Protein AF-0000000078170763 (afdb_homodimer)

Organism: Punica granatum (NCBI:txid22663)

Radius of gyration: 20.39 Å; Cα contacts (8 Å, |Δi|>4): 641; chains: 2; bounding box: 41×63×46 Å

Structure (mmCIF, N/CA/C/O backbone):
data_AF-0000000078170763-model_v1
#
loop_
_entity.id
_entity.type
_entity.pdbx_description
1 polymer 'UBC core domain-containing protein'
#
loop_
_atom_site.group_PDB
_atom_site.id
_atom_site.type_symbol
_atom_site.label_atom_id
_atom_site.label_alt_id
_atom_site.label_comp_id
_atom_site.label_asym_id
_atom_site.label_entity_id
_atom_site.label_seq_id
_atom_site.pdbx_PDB_ins_code
_atom_site.Cartn_x
_atom_site.Cartn_y
_atom_site.Cartn_z
_atom_site.occupancy
_atom_site.B_iso_or_equiv
_atom_site.auth_seq_id
_atom_site.auth_comp_id
_atom_site.auth_asym_id
_atom_site.auth_atom_id
_atom_site.pdbx_PDB_model_num
ATOM 1 N N . MET A 1 1 ? -14.578 -21.594 -14.07 1 42.41 1 MET A N 1
ATOM 2 C CA . MET A 1 1 ? -13.211 -21.062 -14.047 1 42.41 1 MET A CA 1
ATOM 3 C C . MET A 1 1 ? -13.125 -19.828 -13.172 1 42.41 1 MET A C 1
ATOM 5 O O . MET A 1 1 ? -13.945 -18.906 -13.289 1 42.41 1 MET A O 1
ATOM 9 N N . ALA A 1 2 ? -12.477 -20.125 -12.117 1 49.5 2 ALA A N 1
ATOM 10 C CA . ALA A 1 2 ? -12.508 -18.938 -11.258 1 49.5 2 ALA A CA 1
ATOM 11 C C . ALA A 1 2 ? -12.023 -17.703 -12.016 1 49.5 2 ALA A C 1
ATOM 13 O O . ALA A 1 2 ? -11.039 -17.766 -12.758 1 49.5 2 ALA A O 1
ATOM 14 N N . THR A 1 3 ? -12.875 -16.859 -12.523 1 56.31 3 THR A N 1
ATOM 15 C CA . THR A 1 3 ? -12.5 -15.617 -13.195 1 56.31 3 THR A CA 1
ATOM 16 C C . THR A 1 3 ? -12.461 -14.453 -12.211 1 56.31 3 THR A C 1
ATOM 18 O O . THR A 1 3 ? -13.117 -14.5 -11.164 1 56.31 3 THR A O 1
ATOM 21 N N . MET A 1 4 ? -11.273 -13.773 -12.359 1 60.97 4 MET A N 1
ATOM 22 C CA . MET A 1 4 ? -11.164 -12.562 -11.547 1 60.97 4 MET A CA 1
ATOM 23 C C . MET A 1 4 ? -12.234 -11.555 -11.938 1 60.97 4 MET A C 1
ATOM 25 O O . MET A 1 4 ? -12.133 -10.367 -11.609 1 60.97 4 MET A O 1
ATOM 29 N N . ASP A 1 5 ? -13.211 -12.023 -12.82 1 56.5 5 ASP A N 1
ATOM 30 C CA . ASP A 1 5 ? -14.234 -11.125 -13.336 1 56.5 5 ASP A CA 1
ATOM 31 C C . ASP A 1 5 ? -14.867 -10.297 -12.211 1 56.5 5 ASP A C 1
ATOM 33 O O . 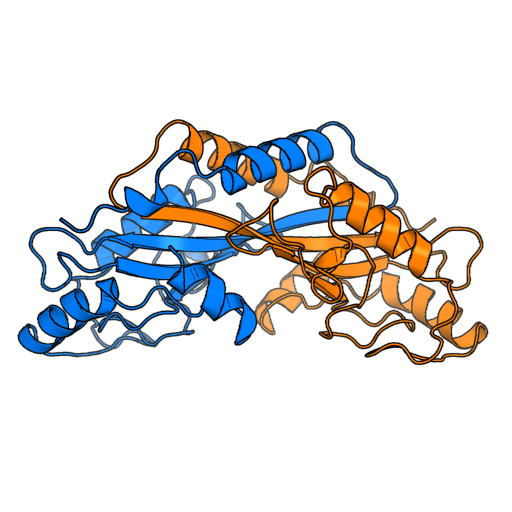ASP A 1 5 ? -15.164 -9.117 -12.391 1 56.5 5 ASP A O 1
ATOM 37 N N . LYS A 1 6 ? -15.125 -11.078 -11.227 1 52.88 6 LYS A N 1
ATOM 38 C CA . LYS A 1 6 ? -15.781 -10.398 -10.125 1 52.88 6 LYS A CA 1
ATOM 39 C C . LYS A 1 6 ? -14.953 -9.211 -9.633 1 52.88 6 LYS A C 1
ATOM 41 O O . LYS A 1 6 ? -15.508 -8.227 -9.133 1 52.88 6 LYS A O 1
ATOM 46 N N . TYR A 1 7 ? -13.633 -9.422 -9.883 1 53.72 7 TYR A N 1
ATOM 47 C CA . TYR A 1 7 ? -12.727 -8.398 -9.367 1 53.72 7 TYR A CA 1
ATOM 48 C C . TYR A 1 7 ? -12.32 -7.422 -10.469 1 53.72 7 TYR A C 1
ATOM 50 O O . TYR A 1 7 ? -11.844 -6.32 -10.188 1 53.72 7 TYR A O 1
ATOM 58 N N . ASN A 1 8 ? -12.312 -8.008 -11.727 1 51.16 8 ASN A N 1
ATOM 59 C CA . ASN A 1 8 ? -11.828 -7.23 -12.859 1 51.16 8 ASN A CA 1
ATOM 60 C C . ASN A 1 8 ? -12.789 -6.109 -13.227 1 51.16 8 ASN A C 1
ATOM 62 O O . ASN A 1 8 ? -12.453 -5.23 -14.023 1 51.16 8 ASN A O 1
ATOM 66 N N . LEU A 1 9 ? -14.039 -6.352 -12.992 1 50.31 9 LEU A N 1
ATOM 67 C CA . LEU A 1 9 ? -14.852 -5.297 -13.586 1 50.31 9 LEU A CA 1
ATOM 68 C C . LEU A 1 9 ? -14.25 -3.922 -13.305 1 50.31 9 LEU A C 1
ATOM 70 O O . LEU A 1 9 ? -13.406 -3.779 -12.422 1 50.31 9 LEU A O 1
ATOM 74 N N . LYS A 1 10 ? -14.875 -2.795 -13.914 1 58.94 10 LYS A N 1
ATOM 75 C CA . LYS A 1 10 ? -14.781 -1.35 -13.734 1 58.94 10 LYS A CA 1
ATOM 76 C C . LYS A 1 10 ? -14.695 -0.984 -12.258 1 58.94 10 LYS A C 1
ATOM 78 O O . LYS A 1 10 ? -15.68 -0.546 -11.656 1 58.94 10 LYS A O 1
ATOM 83 N N . ASN A 1 11 ? -13.609 -1.634 -11.625 1 74.62 11 ASN A N 1
ATOM 84 C CA . ASN A 1 11 ? -13.508 -1.325 -10.203 1 74.62 11 ASN A CA 1
ATOM 85 C C . ASN A 1 11 ? -13.484 0.181 -9.953 1 74.62 11 ASN A C 1
ATOM 87 O O . ASN A 1 11 ? -12.57 0.873 -10.406 1 74.62 11 ASN A O 1
ATOM 91 N N . PRO A 1 12 ? -14.523 0.723 -9.539 1 82.06 12 PRO A N 1
ATOM 92 C CA . PRO A 1 12 ? -14.602 2.162 -9.273 1 82.06 12 PRO A CA 1
ATOM 93 C C . PRO A 1 12 ? -13.43 2.678 -8.445 1 82.06 12 PRO A C 1
ATOM 95 O O . PRO A 1 12 ? -12.984 3.811 -8.641 1 82.06 12 PRO A O 1
ATOM 98 N N . ALA A 1 13 ? -12.898 1.811 -7.613 1 86.75 13 ALA A N 1
ATOM 99 C CA . ALA A 1 13 ? -11.766 2.223 -6.781 1 86.75 13 ALA A CA 1
ATOM 100 C C . ALA A 1 13 ? -10.531 2.492 -7.637 1 86.75 13 ALA A C 1
ATOM 102 O O . ALA A 1 13 ? -9.836 3.49 -7.434 1 86.75 13 ALA A O 1
ATOM 103 N N . MET A 1 14 ? -10.297 1.607 -8.617 1 87.81 14 MET A N 1
ATOM 104 C CA . MET A 1 14 ? -9.117 1.757 -9.461 1 87.81 14 MET A CA 1
ATOM 105 C C . MET A 1 14 ? -9.195 3.041 -10.281 1 87.81 14 MET A C 1
ATOM 107 O O . MET A 1 14 ? -8.211 3.775 -10.391 1 87.81 14 MET A O 1
ATOM 111 N N . LYS A 1 15 ? -10.336 3.314 -10.836 1 89.69 15 LYS A N 1
ATOM 112 C CA . LYS A 1 15 ? -10.523 4.535 -11.617 1 89.69 15 LYS A CA 1
ATOM 113 C C . LYS A 1 15 ? -10.305 5.777 -10.758 1 89.69 15 LYS A C 1
ATOM 115 O O . LYS A 1 15 ? -9.625 6.719 -11.18 1 89.69 15 LYS A O 1
ATOM 120 N N . ARG A 1 16 ? -10.914 5.809 -9.586 1 93.75 16 ARG A N 1
ATOM 121 C CA . ARG A 1 16 ? -10.766 6.93 -8.656 1 93.75 16 ARG A CA 1
ATOM 122 C C . ARG A 1 16 ? -9.305 7.117 -8.266 1 93.75 16 ARG A C 1
ATOM 124 O O . ARG A 1 16 ? -8.797 8.242 -8.266 1 93.75 16 ARG A O 1
ATOM 131 N N . ILE A 1 17 ? -8.617 5.992 -7.926 1 93.69 17 ILE A N 1
ATOM 132 C CA . ILE A 1 17 ? -7.223 6.039 -7.488 1 93.69 17 ILE A CA 1
ATOM 133 C C . ILE A 1 17 ? -6.348 6.586 -8.609 1 93.69 17 ILE A C 1
ATOM 135 O O . ILE A 1 17 ? -5.48 7.434 -8.375 1 93.69 17 ILE A O 1
ATOM 139 N N . LEU A 1 18 ? -6.578 6.125 -9.852 1 92.06 18 LEU A N 1
ATOM 140 C CA . LEU A 1 18 ? -5.84 6.629 -11.008 1 92.06 18 LEU A CA 1
ATOM 141 C C . LEU A 1 18 ? -6.023 8.133 -11.148 1 92.06 18 LEU A C 1
ATOM 143 O O . LEU A 1 18 ? -5.055 8.859 -11.391 1 92.06 18 LEU A O 1
ATOM 147 N N . GLN A 1 19 ? -7.211 8.617 -11 1 94 19 GLN A N 1
ATOM 148 C CA . GLN A 1 19 ? -7.496 10.047 -11.109 1 94 19 GLN A CA 1
ATOM 149 C C . GLN A 1 19 ? -6.746 10.836 -10.047 1 94 19 GLN A C 1
ATOM 151 O O . GLN A 1 19 ? -6.195 11.906 -10.336 1 94 19 GLN A O 1
ATOM 156 N N . GLU A 1 20 ? -6.773 10.344 -8.867 1 95.06 20 GLU A N 1
ATOM 157 C CA . GLU A 1 20 ? -6.113 11.055 -7.773 1 95.06 20 GLU A CA 1
ATOM 158 C C . GLU A 1 20 ? -4.602 11.094 -7.977 1 95.06 20 GLU A C 1
ATOM 160 O O . GLU A 1 20 ? -3.957 12.102 -7.695 1 95.06 20 GLU A O 1
ATOM 165 N N . ILE A 1 21 ? -4.047 9.969 -8.422 1 92.38 21 ILE A N 1
ATOM 166 C CA . ILE A 1 21 ? -2.613 9.93 -8.688 1 92.38 21 ILE A CA 1
ATOM 167 C C . ILE A 1 21 ? -2.264 10.938 -9.781 1 92.38 21 ILE A C 1
ATOM 169 O O . ILE A 1 21 ? -1.287 11.68 -9.664 1 92.38 21 ILE A O 1
ATOM 173 N N . LYS A 1 22 ? -3.051 10.953 -10.805 1 92.25 22 LYS A N 1
ATOM 174 C CA . LYS A 1 22 ? -2.83 11.898 -11.898 1 92.25 22 LYS A CA 1
ATOM 175 C C . LYS A 1 22 ? -2.865 13.336 -11.398 1 92.25 22 LYS A C 1
ATOM 177 O O . LYS A 1 22 ? -2.014 14.148 -11.766 1 92.25 22 LYS A O 1
ATOM 182 N N . GLU A 1 23 ? -3.838 13.641 -10.578 1 92.69 23 GLU A N 1
ATOM 183 C CA . GLU A 1 23 ? -3.992 14.984 -10.031 1 92.69 23 GLU A CA 1
ATOM 184 C C . GLU A 1 23 ? -2.785 15.375 -9.188 1 92.69 23 GLU A C 1
ATOM 186 O O . GLU A 1 23 ? -2.281 16.5 -9.297 1 92.69 23 GLU A O 1
ATOM 191 N N . MET A 1 24 ? -2.357 14.438 -8.375 1 89.31 24 MET A N 1
ATOM 192 C CA . MET A 1 24 ? -1.233 14.727 -7.488 1 89.31 24 MET A CA 1
ATOM 193 C C . MET A 1 24 ? 0.058 14.898 -8.281 1 89.31 24 MET A C 1
ATOM 195 O O . MET A 1 24 ? 0.915 15.703 -7.918 1 89.31 24 MET A O 1
ATOM 199 N N . GLN A 1 25 ? 0.199 14.133 -9.305 1 85.56 25 GLN A N 1
ATOM 200 C CA . GLN A 1 25 ? 1.377 14.234 -10.164 1 85.56 25 GLN A CA 1
ATOM 201 C C . GLN A 1 25 ? 1.398 15.555 -10.922 1 85.56 25 GLN A C 1
ATOM 203 O O . GLN A 1 25 ? 2.459 16.156 -11.094 1 85.56 25 GLN A O 1
ATOM 208 N N . SER A 1 26 ? 0.26 16 -11.406 1 89.75 26 SER A N 1
ATOM 209 C CA . SER A 1 26 ? 0.177 17.203 -12.242 1 89.75 26 SER A CA 1
ATOM 210 C C . SER A 1 26 ? 0.205 18.469 -11.391 1 89.75 26 SER A C 1
ATOM 212 O O . SER A 1 26 ? 0.497 19.547 -11.898 1 89.75 26 SER A O 1
ATOM 214 N N . SER A 1 27 ? -0.193 18.406 -10.164 1 90.62 27 SER A N 1
ATOM 215 C CA . SER A 1 27 ? -0.224 19.531 -9.242 1 90.62 27 SER A CA 1
ATOM 216 C C . SER A 1 27 ? 0.493 19.203 -7.938 1 90.62 27 SER A C 1
ATOM 218 O O . SER A 1 27 ? -0.149 19 -6.906 1 90.62 27 SER A O 1
ATOM 220 N N . PRO A 1 28 ? 1.762 19.172 -7.98 1 86.75 28 PRO A N 1
ATOM 221 C CA . PRO A 1 28 ? 2.52 18.828 -6.773 1 86.75 28 PRO A CA 1
ATOM 222 C C . PRO A 1 28 ? 2.379 19.875 -5.672 1 86.75 28 PRO A C 1
ATOM 224 O O . PRO A 1 28 ? 2.072 21.047 -5.957 1 86.75 28 PRO A O 1
ATOM 227 N N . SER A 1 29 ? 2.453 19.5 -4.461 1 89.94 29 SER A N 1
ATOM 228 C CA . SER A 1 29 ? 2.391 20.359 -3.287 1 89.94 29 SER A CA 1
ATOM 229 C C . SER A 1 29 ? 3.746 20.453 -2.592 1 89.94 29 SER A C 1
ATOM 231 O O . SER A 1 29 ? 4.523 19.5 -2.613 1 89.94 29 SER A O 1
ATOM 233 N N . ASP A 1 30 ? 4 21.547 -1.94 1 89.25 30 ASP A N 1
ATOM 234 C CA . ASP A 1 30 ? 5.195 21.703 -1.119 1 89.25 30 ASP A CA 1
ATOM 235 C C . ASP A 1 30 ? 4.988 21.109 0.273 1 89.25 30 ASP A C 1
ATOM 237 O O . ASP A 1 30 ? 5.949 20.922 1.021 1 89.25 30 ASP A O 1
ATOM 241 N N . ASP A 1 31 ? 3.771 20.828 0.577 1 93.44 31 ASP A N 1
ATOM 242 C CA . ASP A 1 31 ? 3.439 20.5 1.956 1 93.44 31 ASP A CA 1
ATOM 243 C C . ASP A 1 31 ? 3.383 18.984 2.146 1 93.44 31 ASP A C 1
ATOM 245 O O . ASP A 1 31 ? 3.393 18.484 3.279 1 93.44 31 ASP A O 1
ATOM 249 N N . PHE A 1 32 ? 3.295 18.266 1.021 1 93.5 32 PHE A N 1
ATOM 250 C CA . PHE A 1 32 ? 3.195 16.812 1.175 1 93.5 32 PHE A CA 1
ATOM 251 C C . PHE A 1 32 ? 3.637 16.109 -0.098 1 93.5 32 PHE A C 1
ATOM 253 O O . PHE A 1 32 ? 3.754 16.734 -1.156 1 93.5 32 PHE A O 1
ATOM 260 N N . MET A 1 33 ? 3.9 14.828 0.022 1 90.19 33 MET A N 1
ATOM 261 C CA . MET A 1 33 ? 4.098 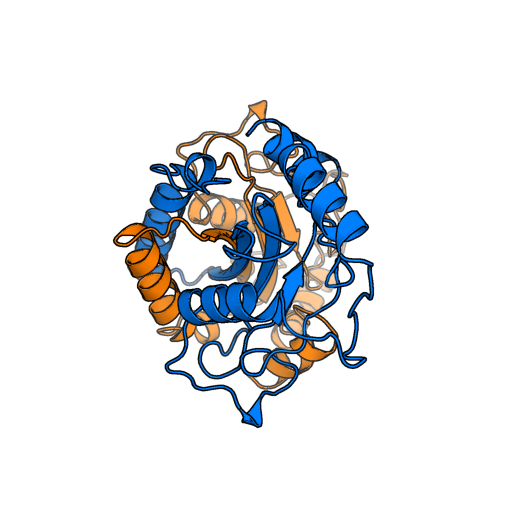13.867 -1.057 1 90.19 33 MET A CA 1
ATOM 262 C C . MET A 1 33 ? 3.484 12.516 -0.698 1 90.19 33 MET A C 1
ATOM 264 O O . MET A 1 33 ? 3.285 12.211 0.479 1 90.19 33 MET A O 1
ATOM 268 N N . SER A 1 34 ? 3.143 11.805 -1.658 1 92.38 34 SER A N 1
ATOM 269 C CA . SER A 1 34 ? 2.598 10.469 -1.417 1 92.38 34 SER A CA 1
ATOM 270 C C . SER A 1 34 ? 2.875 9.539 -2.592 1 92.38 34 SER A C 1
ATOM 272 O O . SER A 1 34 ? 2.979 9.984 -3.734 1 92.38 34 SER A O 1
ATOM 274 N N . LEU A 1 35 ? 3.088 8.258 -2.334 1 90.88 35 LEU A N 1
ATOM 275 C CA . LEU A 1 35 ? 3.338 7.211 -3.314 1 90.88 35 LEU A CA 1
ATOM 276 C C . LEU A 1 35 ? 2.531 5.957 -2.986 1 90.88 35 LEU A C 1
ATOM 278 O O . LEU A 1 35 ? 2.527 5.5 -1.842 1 90.88 35 LEU A O 1
ATOM 282 N N . PRO A 1 36 ? 1.836 5.41 -3.969 1 94.44 36 PRO A N 1
ATOM 283 C CA . PRO A 1 36 ? 1.138 4.141 -3.74 1 94.44 36 PRO A CA 1
ATOM 284 C C . PRO A 1 36 ? 2.07 2.934 -3.811 1 94.44 36 PRO A C 1
ATOM 286 O O . PRO A 1 36 ? 2.092 2.225 -4.82 1 94.44 36 PRO A O 1
ATOM 289 N N . LEU A 1 37 ? 2.717 2.561 -2.775 1 94.44 37 LEU A N 1
ATOM 290 C CA . LEU A 1 37 ? 3.844 1.636 -2.826 1 94.44 37 LEU A CA 1
ATOM 291 C C . LEU A 1 37 ? 3.422 0.24 -2.381 1 94.44 37 LEU A C 1
ATOM 293 O O . LEU A 1 37 ? 4.223 -0.698 -2.42 1 94.44 37 LEU A O 1
ATOM 297 N N . GLU A 1 38 ? 2.217 0.044 -1.992 1 94.88 38 GLU A N 1
ATOM 298 C CA . GLU A 1 38 ? 1.743 -1.292 -1.646 1 94.88 38 GLU A CA 1
ATOM 299 C C . GLU A 1 38 ? 0.418 -1.604 -2.336 1 94.88 38 GLU A C 1
ATOM 301 O O . GLU A 1 38 ? -0.527 -0.815 -2.262 1 94.88 38 GLU A O 1
ATOM 306 N N . TRP A 1 39 ? 0.407 -2.723 -2.971 1 95.44 39 TRP A N 1
ATOM 307 C CA . TRP A 1 39 ? -0.741 -3.141 -3.768 1 95.44 39 TRP A CA 1
ATOM 308 C C . TRP A 1 39 ? -1.323 -4.449 -3.24 1 95.44 39 TRP A C 1
ATOM 310 O O . TRP A 1 39 ? -0.582 -5.355 -2.859 1 95.44 39 TRP A O 1
ATOM 320 N N . GLN A 1 40 ? -2.605 -4.516 -3.195 1 93.5 40 GLN A N 1
ATOM 321 C CA . GLN A 1 40 ? -3.283 -5.797 -3.018 1 93.5 40 GLN A CA 1
ATOM 322 C C . GLN A 1 40 ? -3.553 -6.469 -4.359 1 93.5 40 GLN A C 1
ATOM 324 O O . GLN A 1 40 ? -3.9 -5.801 -5.336 1 93.5 40 GLN A O 1
ATOM 329 N N . PHE A 1 41 ? -3.465 -7.789 -4.355 1 93.69 41 PHE A N 1
ATOM 330 C CA . PHE A 1 41 ? -3.771 -8.461 -5.613 1 93.69 41 PHE A CA 1
ATOM 331 C C . PHE A 1 41 ? -4.566 -9.734 -5.367 1 93.69 41 PHE A C 1
ATOM 333 O O . PHE A 1 41 ? -4.617 -10.234 -4.238 1 93.69 41 PHE A O 1
ATOM 340 N N . GLY A 1 42 ? -5.227 -10.164 -6.418 1 92.44 42 GLY A N 1
ATOM 341 C CA . GLY A 1 42 ? -5.797 -11.492 -6.562 1 92.44 42 GLY A CA 1
ATOM 342 C C . GLY A 1 42 ? -5.32 -12.211 -7.812 1 92.44 42 GLY A C 1
ATOM 343 O O . GLY A 1 42 ? -5.215 -11.609 -8.883 1 92.44 42 GLY A O 1
ATOM 344 N N . ILE A 1 43 ? -5.016 -13.5 -7.625 1 94.81 43 ILE A N 1
ATOM 345 C CA . ILE A 1 43 ? -4.621 -14.281 -8.789 1 94.81 43 ILE A CA 1
ATOM 346 C C . ILE A 1 43 ? -5.492 -15.531 -8.883 1 94.81 43 ILE A C 1
ATOM 348 O O . ILE A 1 43 ? -5.863 -16.125 -7.863 1 94.81 43 ILE A O 1
ATOM 352 N N . ALA A 1 44 ? -5.793 -15.883 -10.117 1 94.5 44 ALA A N 1
ATOM 353 C CA . ALA A 1 44 ? -6.469 -17.156 -10.383 1 94.5 44 ALA A CA 1
ATOM 354 C C . ALA A 1 44 ? -5.465 -18.297 -10.438 1 94.5 44 ALA A C 1
ATOM 356 O O . ALA A 1 44 ? -4.352 -18.141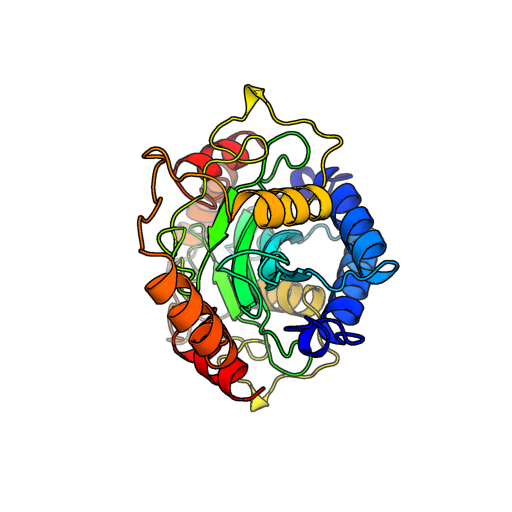 -10.945 1 94.5 44 ALA A O 1
ATOM 357 N N . GLY A 1 45 ? -5.883 -19.406 -9.875 1 96.06 45 GLY A N 1
ATOM 358 C CA . GLY A 1 45 ? -5.02 -20.562 -10.031 1 96.06 45 GLY A CA 1
ATOM 359 C C . GLY A 1 45 ? -4.758 -20.938 -11.477 1 96.06 45 GLY A C 1
ATOM 360 O O . GLY A 1 45 ? -5.664 -20.875 -12.312 1 96.06 45 GLY A O 1
ATOM 361 N N . PRO A 1 46 ? -3.523 -21.312 -11.727 1 96.94 46 PRO A N 1
ATOM 362 C CA . PRO A 1 46 ? -3.193 -21.641 -13.117 1 96.94 46 PRO A CA 1
ATOM 363 C C . PRO A 1 46 ? -4.02 -22.812 -13.664 1 96.94 46 PRO A C 1
ATOM 365 O O . PRO A 1 46 ? -4.281 -23.781 -12.945 1 96.94 46 PRO A O 1
ATOM 368 N N . ARG A 1 47 ? -4.371 -22.672 -14.93 1 94.81 47 ARG A N 1
ATOM 369 C CA . ARG A 1 47 ? -5.113 -23.734 -15.602 1 94.81 47 ARG A CA 1
ATOM 370 C C . ARG A 1 47 ? -4.289 -25.016 -15.672 1 94.81 47 ARG A C 1
ATOM 372 O O . ARG A 1 47 ? -3.059 -24.969 -15.703 1 94.81 47 ARG A O 1
ATOM 379 N N . ASP A 1 48 ? -5.023 -26.156 -15.656 1 96.12 48 ASP A N 1
ATOM 380 C CA . ASP A 1 48 ? -4.422 -27.484 -15.812 1 96.12 48 ASP A CA 1
ATOM 381 C C . ASP A 1 48 ? -3.447 -27.781 -14.68 1 96.12 48 ASP A C 1
ATOM 383 O O . ASP A 1 48 ? -2.359 -28.312 -14.906 1 96.12 48 ASP A O 1
ATOM 387 N N . SER A 1 49 ? -3.721 -27.281 -13.539 1 97.31 49 SER A N 1
ATOM 388 C CA . SER A 1 49 ? -2.938 -27.547 -12.344 1 97.31 49 SER A CA 1
ATOM 389 C C . SER A 1 49 ? -3.84 -27.844 -11.148 1 97.31 49 SER A C 1
ATOM 391 O O . SER A 1 49 ? -5.066 -27.75 -11.25 1 97.31 49 SER A O 1
ATOM 393 N N . GLU A 1 50 ? -3.234 -28.234 -10.039 1 96.81 50 GLU A N 1
ATOM 394 C CA . GLU A 1 50 ? -3.975 -28.516 -8.812 1 96.81 50 GLU A CA 1
ATOM 395 C C . GLU A 1 50 ? -4.523 -27.234 -8.203 1 96.81 50 GLU A C 1
ATOM 397 O O . GLU A 1 50 ? -5.34 -27.266 -7.277 1 96.81 50 GLU A O 1
ATOM 402 N N . PHE A 1 51 ? -4.152 -26.125 -8.727 1 96.94 51 PHE A N 1
ATOM 403 C CA . PHE A 1 51 ? -4.578 -24.828 -8.188 1 96.94 51 PHE A CA 1
ATOM 404 C C . PHE A 1 51 ? -5.75 -24.281 -8.984 1 96.94 51 PHE A C 1
ATOM 406 O O . PHE A 1 51 ? -6.332 -23.25 -8.609 1 96.94 51 PHE A O 1
ATOM 413 N N . GLU A 1 52 ? -6.109 -24.906 -10.078 1 95.62 52 GLU A N 1
ATOM 414 C CA . GLU A 1 52 ? -7.164 -24.406 -10.953 1 95.62 52 GLU A CA 1
ATOM 415 C C . GLU A 1 52 ? -8.484 -24.25 -10.203 1 95.62 52 GLU A C 1
ATOM 417 O O . GLU A 1 52 ? -8.859 -25.125 -9.406 1 95.62 52 GLU A O 1
ATOM 422 N N . GLY A 1 53 ? -9.109 -23.094 -10.5 1 92.62 53 GLY A N 1
ATOM 423 C CA . GLY A 1 53 ? -10.367 -22.797 -9.828 1 92.62 53 GLY A CA 1
ATOM 424 C C . GLY A 1 53 ? -10.195 -22 -8.555 1 92.62 53 GLY A C 1
ATOM 425 O O . GLY A 1 53 ? -11.164 -21.453 -8.023 1 92.62 53 GLY A O 1
ATOM 426 N N . GLY A 1 54 ? -9.016 -21.969 -8.016 1 93.88 54 GLY A N 1
ATOM 427 C CA . GLY A 1 54 ? -8.734 -21.188 -6.812 1 93.88 54 GLY A CA 1
ATOM 428 C C . GLY A 1 54 ? -8.539 -19.719 -7.086 1 93.88 54 GLY A C 1
ATOM 429 O O . GLY A 1 54 ? -8.211 -19.312 -8.203 1 93.88 54 GLY A O 1
ATOM 430 N N . ILE A 1 55 ? -8.82 -18.891 -6.09 1 92.69 55 ILE A N 1
ATOM 431 C CA . ILE A 1 55 ? -8.5 -17.453 -6.055 1 92.69 55 ILE A CA 1
ATOM 432 C C . ILE A 1 55 ? -7.633 -17.156 -4.836 1 92.69 55 ILE A C 1
ATOM 434 O O . ILE A 1 55 ? -8.023 -17.453 -3.701 1 92.69 55 ILE A O 1
ATOM 438 N N . TYR A 1 56 ? -6.516 -16.578 -5.086 1 94.31 56 TYR A N 1
ATOM 439 C CA . TYR A 1 56 ? -5.543 -16.359 -4.023 1 94.31 56 TYR A CA 1
ATOM 440 C C . TYR A 1 56 ? -5.18 -14.883 -3.916 1 94.31 56 TYR A C 1
ATOM 442 O O . TYR A 1 56 ? -4.926 -14.227 -4.926 1 94.31 56 TYR A O 1
ATOM 450 N N . HIS A 1 57 ? -5.109 -14.391 -2.709 1 93.94 57 HIS A N 1
ATOM 451 C CA . HIS A 1 57 ? -4.895 -12.969 -2.486 1 93.94 57 HIS A CA 1
ATOM 452 C C . HIS A 1 57 ? -3.527 -12.711 -1.858 1 93.94 57 HIS A C 1
ATOM 454 O O . HIS A 1 57 ? -3.047 -13.508 -1.055 1 93.94 57 HIS A O 1
ATOM 460 N N . GLY A 1 58 ? -3.014 -11.609 -2.217 1 94.94 58 GLY A N 1
ATOM 461 C CA . GLY A 1 58 ? -1.706 -11.25 -1.689 1 94.94 58 GLY A CA 1
ATOM 462 C C . GLY A 1 58 ? -1.417 -9.766 -1.766 1 94.94 58 GLY A C 1
ATOM 463 O O . GLY A 1 58 ? -2.332 -8.961 -1.942 1 94.94 58 GLY A O 1
ATOM 464 N N . ARG A 1 59 ? -0.163 -9.484 -1.484 1 95.69 59 ARG A N 1
ATOM 465 C CA . ARG A 1 59 ? 0.309 -8.109 -1.441 1 95.69 59 ARG A CA 1
ATOM 466 C C . ARG A 1 59 ? 1.643 -7.961 -2.166 1 95.69 59 ARG A C 1
ATOM 468 O O . ARG A 1 59 ? 2.467 -8.875 -2.148 1 95.69 59 ARG A O 1
ATOM 475 N N . ILE A 1 60 ? 1.751 -6.824 -2.826 1 96.88 60 ILE A N 1
ATOM 476 C CA . ILE A 1 60 ? 3.012 -6.414 -3.434 1 96.88 60 ILE A CA 1
ATOM 477 C C . ILE A 1 60 ? 3.525 -5.148 -2.752 1 96.88 60 ILE A C 1
ATOM 479 O O . ILE A 1 60 ? 2.789 -4.168 -2.605 1 96.88 60 ILE A O 1
ATOM 483 N N . GLN A 1 61 ? 4.711 -5.23 -2.324 1 96.06 61 GLN A N 1
ATOM 484 C CA . GLN A 1 61 ? 5.348 -4.059 -1.733 1 96.06 61 GLN A CA 1
ATOM 485 C C . GLN A 1 61 ? 6.465 -3.529 -2.629 1 96.06 61 GLN A C 1
ATOM 487 O O . GLN A 1 61 ? 7.445 -4.23 -2.891 1 96.06 61 GLN A O 1
ATOM 492 N N . LEU A 1 62 ? 6.273 -2.277 -3.068 1 95.75 62 LEU A N 1
ATOM 493 C CA . LEU A 1 62 ? 7.285 -1.612 -3.881 1 95.75 62 LEU A CA 1
ATOM 494 C C . LEU A 1 62 ? 8.242 -0.812 -3.006 1 95.75 62 LEU A C 1
ATOM 496 O O . LEU A 1 62 ? 7.816 -0.125 -2.074 1 95.75 62 LEU A O 1
ATOM 500 N N . PRO A 1 63 ? 9.531 -0.998 -3.275 1 92.56 63 PRO A N 1
ATOM 501 C CA . PRO A 1 63 ? 10.477 -0.135 -2.561 1 92.56 63 PRO A CA 1
ATOM 502 C C . PRO A 1 63 ? 10.414 1.319 -3.02 1 92.56 63 PRO A C 1
ATOM 504 O O . PRO A 1 63 ? 9.836 1.613 -4.07 1 92.56 63 PRO A O 1
ATOM 507 N N . ALA A 1 64 ? 10.906 2.197 -2.285 1 84.94 64 ALA A N 1
ATOM 508 C CA . ALA A 1 64 ? 10.914 3.617 -2.625 1 84.94 64 ALA A CA 1
ATOM 509 C C . ALA A 1 64 ? 11.68 3.865 -3.92 1 84.94 64 ALA A C 1
ATOM 511 O O . ALA A 1 64 ? 11.375 4.805 -4.66 1 84.94 64 ALA A O 1
ATOM 512 N N . GLU A 1 65 ? 12.617 3.012 -4.238 1 89.12 65 GLU A N 1
ATOM 513 C CA . GLU A 1 65 ? 13.477 3.17 -5.41 1 89.12 65 GLU A CA 1
ATOM 514 C C . GLU A 1 65 ? 12.898 2.434 -6.617 1 89.12 65 GLU A C 1
ATOM 516 O O . GLU A 1 65 ? 13.547 2.34 -7.66 1 89.12 65 GLU A O 1
ATOM 521 N N . TYR A 1 66 ? 11.742 1.902 -6.469 1 93.38 66 TYR A N 1
ATOM 522 C CA . TYR A 1 66 ? 11.117 1.271 -7.629 1 93.38 66 TYR A CA 1
ATOM 523 C C . TYR A 1 66 ? 11.117 2.215 -8.828 1 93.38 66 TYR A C 1
ATOM 525 O O . TYR A 1 66 ? 10.836 3.408 -8.68 1 93.38 66 TYR A O 1
ATOM 533 N N . PRO A 1 67 ? 11.469 1.834 -10.016 1 95.5 67 PRO A N 1
ATOM 534 C CA . PRO A 1 67 ? 11.633 0.449 -10.461 1 95.5 67 PRO A CA 1
ATOM 535 C C . PRO A 1 67 ? 13.094 -0 -10.461 1 95.5 67 PRO A C 1
ATOM 537 O O . PRO A 1 67 ? 13.43 -1.009 -11.086 1 95.5 67 PRO A O 1
ATOM 540 N N . PHE A 1 68 ? 13.906 0.681 -9.758 1 94.12 68 PHE A N 1
ATOM 541 C CA . PHE A 1 68 ? 15.328 0.352 -9.789 1 94.12 68 PHE A CA 1
ATOM 542 C C . PHE A 1 68 ? 15.641 -0.781 -8.82 1 94.12 68 PHE A C 1
ATOM 544 O O . PHE A 1 68 ? 16.703 -1.41 -8.914 1 94.12 68 PHE A O 1
ATOM 551 N N . LYS A 1 69 ? 14.82 -0.99 -7.867 1 95 69 LYS A N 1
ATOM 552 C CA . LYS A 1 69 ? 14.898 -2.125 -6.953 1 95 69 LYS A CA 1
ATOM 553 C C . LYS A 1 69 ? 13.625 -2.973 -7.023 1 95 69 LYS A C 1
ATOM 555 O O . LYS A 1 69 ? 12.547 -2.457 -7.316 1 95 69 LYS A O 1
ATOM 560 N N . PRO A 1 70 ? 13.773 -4.254 -6.734 1 96.44 70 PRO A N 1
ATOM 561 C CA . PRO A 1 70 ? 12.656 -5.184 -6.926 1 96.44 70 PRO A CA 1
ATOM 562 C C . PRO A 1 70 ? 11.602 -5.078 -5.82 1 96.44 70 PRO A C 1
ATOM 564 O O . PRO A 1 70 ? 11.93 -4.707 -4.688 1 96.44 70 PRO A O 1
ATOM 567 N N . PRO A 1 71 ? 10.43 -5.426 -6.16 1 97 71 PRO A N 1
ATOM 568 C CA . PRO A 1 71 ? 9.367 -5.527 -5.156 1 97 71 PRO A CA 1
ATOM 569 C C . PRO A 1 71 ? 9.438 -6.824 -4.355 1 97 71 PRO A C 1
ATOM 571 O O . PRO A 1 71 ? 10.266 -7.691 -4.645 1 97 71 PRO A O 1
ATOM 574 N N . SER A 1 72 ? 8.633 -6.879 -3.309 1 96.44 72 SER A N 1
ATOM 575 C CA . SER A 1 72 ? 8.359 -8.125 -2.59 1 96.44 72 SER A CA 1
ATOM 576 C C . SER A 1 72 ? 6.895 -8.523 -2.727 1 96.44 72 SER A C 1
ATOM 578 O O . SER A 1 72 ? 6.031 -7.68 -2.961 1 96.44 72 SER A O 1
ATOM 580 N N . PHE A 1 73 ? 6.668 -9.844 -2.609 1 94.75 73 PHE A N 1
ATOM 581 C CA . PHE A 1 73 ? 5.34 -10.43 -2.752 1 94.75 73 PHE A CA 1
ATOM 582 C C . PHE A 1 73 ? 5.043 -11.383 -1.604 1 94.75 73 PHE A C 1
ATOM 584 O O . PHE A 1 73 ? 5.941 -12.078 -1.116 1 94.75 73 PHE A O 1
ATOM 591 N N . MET A 1 74 ? 3.875 -11.406 -1.229 1 95.81 74 MET A N 1
ATOM 592 C CA . MET A 1 74 ? 3.432 -12.422 -0.273 1 95.81 74 MET A CA 1
ATOM 593 C C . MET A 1 74 ? 1.963 -12.766 -0.486 1 95.81 74 MET A C 1
ATOM 595 O O . MET A 1 74 ? 1.185 -11.93 -0.949 1 95.81 74 MET A O 1
ATOM 599 N N . LEU A 1 75 ? 1.621 -13.977 -0.219 1 95.19 75 LEU A N 1
ATOM 600 C CA . LEU A 1 75 ? 0.218 -14.375 -0.211 1 95.19 75 LEU A CA 1
ATOM 601 C C . LEU A 1 75 ? -0.393 -14.18 1.174 1 95.19 75 LEU A C 1
ATOM 603 O O . LEU A 1 75 ? 0.261 -14.438 2.188 1 95.19 75 LEU A O 1
ATOM 607 N N . LEU A 1 76 ? -1.605 -13.758 1.182 1 92.94 76 LEU A N 1
ATOM 608 C CA . LEU A 1 76 ? -2.289 -13.453 2.434 1 92.94 76 LEU A CA 1
ATOM 609 C C . LEU A 1 76 ? -3.342 -14.508 2.752 1 92.94 76 LEU A C 1
ATOM 611 O O . LEU A 1 76 ? -3.773 -14.633 3.9 1 92.94 76 LEU A O 1
ATOM 615 N N . THR A 1 77 ? -3.842 -15.195 1.75 1 92.81 77 THR A N 1
ATOM 616 C CA . THR A 1 77 ? -4.824 -16.25 1.955 1 92.81 77 THR A CA 1
ATOM 617 C C . THR A 1 77 ? -4.191 -17.625 1.737 1 92.81 77 THR A C 1
ATOM 619 O O . THR A 1 77 ? -3.221 -17.766 0.988 1 92.81 77 THR A O 1
ATOM 622 N N . PRO A 1 78 ? -4.762 -18.625 2.438 1 93.38 78 PRO A N 1
ATOM 623 C CA . PRO A 1 78 ? -4.234 -19.969 2.207 1 93.38 78 PRO A CA 1
ATOM 624 C C . PRO A 1 78 ? -4.246 -20.359 0.732 1 93.38 78 PRO A C 1
ATOM 626 O O . PRO A 1 78 ? -5.203 -20.062 0.015 1 93.38 78 PRO A O 1
ATOM 629 N N . ASN A 1 79 ? -3.188 -21.078 0.299 1 95.19 79 ASN A N 1
ATOM 630 C CA . ASN A 1 79 ? -3.029 -21.344 -1.127 1 95.19 79 ASN A CA 1
ATOM 631 C C . ASN A 1 79 ? -2.316 -22.672 -1.376 1 95.19 79 ASN A C 1
ATOM 633 O O . ASN A 1 79 ? -2.113 -23.062 -2.525 1 95.19 79 ASN A O 1
ATOM 637 N N . SER A 1 80 ? -1.889 -23.375 -0.353 1 95.06 80 SER A N 1
ATOM 638 C CA . SER A 1 80 ? -1.3 -24.703 -0.341 1 95.06 80 SER A CA 1
ATOM 639 C C . SER A 1 80 ? 0.082 -24.703 -0.987 1 95.06 80 SER A C 1
ATOM 641 O O . SER A 1 80 ? 0.649 -25.766 -1.249 1 95.06 80 SER A O 1
ATOM 643 N N . ARG A 1 81 ? 0.638 -23.562 -1.385 1 95.69 81 ARG A N 1
ATOM 644 C CA . ARG A 1 81 ? 1.937 -23.469 -2.047 1 95.69 81 ARG A CA 1
ATOM 645 C C . ARG A 1 81 ? 2.93 -22.688 -1.203 1 95.69 81 ARG A C 1
ATOM 647 O O . ARG A 1 81 ? 4.117 -23.016 -1.159 1 95.69 81 ARG A O 1
ATOM 654 N N . PHE A 1 82 ? 2.467 -21.625 -0.615 1 95.56 82 PHE A N 1
ATOM 655 C CA . PHE A 1 82 ? 3.314 -20.734 0.158 1 95.56 82 PHE A CA 1
ATOM 656 C C . PHE A 1 82 ? 2.713 -20.469 1.533 1 95.56 82 PHE A C 1
ATOM 658 O O . PHE A 1 82 ? 1.491 -20.391 1.678 1 95.56 82 PHE A O 1
ATOM 665 N N . GLU A 1 83 ? 3.613 -20.266 2.492 1 95.69 83 GLU A N 1
ATOM 666 C CA . GLU A 1 83 ? 3.16 -19.734 3.775 1 95.69 83 GLU A CA 1
ATOM 667 C C . GLU A 1 83 ? 2.586 -18.328 3.629 1 95.69 83 GLU A C 1
ATOM 669 O O . GLU A 1 83 ? 3.145 -17.5 2.908 1 95.69 83 GLU A O 1
ATOM 674 N N . THR A 1 84 ? 1.517 -18.094 4.293 1 94.12 84 THR A N 1
ATOM 675 C CA . THR A 1 84 ? 0.921 -16.766 4.23 1 94.12 84 THR A CA 1
ATOM 676 C C . THR A 1 84 ? 1.802 -15.75 4.945 1 94.12 84 THR A C 1
ATOM 678 O O . THR A 1 84 ? 2.572 -16.109 5.84 1 94.12 84 THR A O 1
ATOM 681 N N . GLN A 1 85 ? 1.766 -14.555 4.598 1 93.44 85 GLN A N 1
ATOM 682 C CA . GLN A 1 85 ? 2.455 -13.43 5.211 1 93.44 85 GLN A CA 1
ATOM 683 C C . GLN A 1 85 ? 3.969 -13.609 5.16 1 93.44 85 GLN A C 1
ATOM 685 O O . GLN A 1 85 ? 4.691 -13.117 6.027 1 93.44 85 GLN A O 1
ATOM 690 N N . THR A 1 86 ? 4.355 -14.414 4.281 1 94.69 86 THR A N 1
ATOM 691 C CA . THR A 1 86 ? 5.781 -14.648 4.062 1 94.69 86 THR A CA 1
ATOM 692 C C . THR A 1 86 ? 6.184 -14.242 2.648 1 94.69 86 THR A C 1
ATOM 694 O O . THR A 1 86 ? 5.539 -14.641 1.676 1 94.69 86 THR A O 1
ATOM 697 N N . LYS A 1 87 ? 7.262 -13.461 2.596 1 95.06 87 LYS A N 1
ATOM 698 C CA . LYS A 1 87 ? 7.719 -13.016 1.282 1 95.06 87 LYS A CA 1
ATOM 699 C C . LYS A 1 87 ? 8.133 -14.195 0.413 1 95.06 87 LYS A C 1
ATOM 701 O O . LYS A 1 87 ? 8.781 -15.125 0.895 1 95.06 87 LYS A O 1
ATOM 706 N N . ILE A 1 88 ? 7.805 -14.086 -0.784 1 94.81 88 ILE A N 1
ATOM 707 C CA . ILE A 1 88 ? 8.031 -15.18 -1.725 1 94.81 88 ILE A CA 1
ATOM 708 C C . ILE A 1 88 ? 9.32 -14.938 -2.502 1 94.81 88 ILE A C 1
ATOM 710 O O . ILE A 1 88 ? 9.578 -13.812 -2.957 1 94.81 88 ILE A O 1
ATOM 714 N N . CYS A 1 89 ? 10.117 -15.969 -2.586 1 93.31 89 CYS A N 1
ATOM 715 C CA . CYS A 1 89 ? 11.359 -15.891 -3.346 1 93.31 89 CYS A CA 1
ATOM 716 C C . CYS A 1 89 ? 11.117 -16.156 -4.824 1 93.31 89 CYS A C 1
ATOM 718 O O . CYS A 1 89 ? 10.906 -17.312 -5.227 1 93.31 89 CYS A O 1
ATOM 720 N N . LEU A 1 90 ? 11.031 -15.188 -5.625 1 89.75 90 LEU A N 1
ATOM 721 C CA . LEU A 1 90 ? 10.984 -15.219 -7.082 1 89.75 90 LEU A CA 1
ATOM 722 C C . LEU A 1 90 ? 12.18 -14.469 -7.68 1 89.75 90 LEU A C 1
ATOM 724 O O . LEU A 1 90 ? 12.789 -13.641 -7.008 1 89.75 90 LEU A O 1
ATOM 728 N N . SER A 1 91 ? 12.5 -14.82 -8.961 1 91.19 91 SER A N 1
ATOM 729 C CA . SER A 1 91 ? 13.57 -14.102 -9.641 1 91.19 91 SER A CA 1
ATOM 730 C C . SER A 1 91 ? 13.281 -12.602 -9.695 1 91.19 91 SER A C 1
ATOM 732 O O . SER A 1 91 ? 14.211 -11.789 -9.75 1 91.19 91 SER A O 1
ATOM 734 N N . MET A 1 92 ? 11.977 -12.234 -9.656 1 94.62 92 MET A N 1
ATOM 735 C CA . MET A 1 92 ? 11.562 -10.836 -9.773 1 94.62 92 MET A CA 1
ATOM 736 C C . MET A 1 92 ? 11.25 -10.242 -8.406 1 94.62 92 MET A C 1
ATOM 738 O O . MET A 1 92 ? 10.531 -9.25 -8.305 1 94.62 92 MET A O 1
ATOM 742 N N . SER A 1 93 ? 11.719 -10.891 -7.336 1 93.75 93 SER A N 1
ATOM 743 C CA . SER A 1 93 ? 11.461 -10.406 -5.984 1 93.75 93 SER A CA 1
ATOM 744 C C . SER A 1 93 ? 12.734 -9.891 -5.328 1 93.75 93 SER A C 1
ATOM 746 O O . SER A 1 93 ? 13.828 -10.039 -5.883 1 93.75 93 SER A O 1
ATOM 748 N N . ASN A 1 94 ? 12.555 -9.328 -4.137 1 94.31 94 ASN A N 1
ATOM 749 C CA . ASN A 1 94 ? 13.664 -8.703 -3.426 1 94.31 94 ASN A CA 1
ATOM 750 C C . ASN A 1 94 ? 14.609 -9.742 -2.828 1 94.31 94 ASN A C 1
ATOM 752 O O . ASN A 1 94 ? 15.656 -9.398 -2.279 1 94.31 94 ASN A O 1
ATOM 756 N N . HIS A 1 95 ? 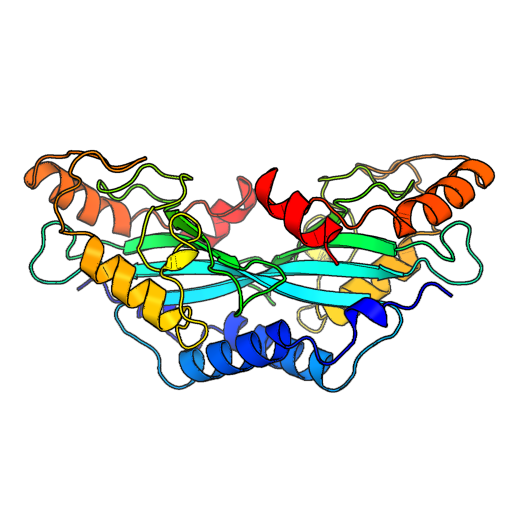14.297 -11.039 -2.979 1 91.62 95 HIS A N 1
ATOM 757 C CA . HIS A 1 95 ? 15.219 -12.102 -2.578 1 91.62 95 HIS A CA 1
ATOM 758 C C . HIS A 1 95 ? 16.359 -12.258 -3.578 1 91.62 95 HIS A C 1
ATOM 760 O O . HIS A 1 95 ? 17.406 -12.828 -3.256 1 91.62 95 HIS A O 1
ATOM 766 N N . HIS A 1 96 ? 16.141 -11.719 -4.785 1 92 96 HIS A N 1
ATOM 767 C CA . HIS A 1 96 ? 17.141 -11.828 -5.84 1 92 96 HIS A CA 1
ATOM 768 C C . HIS A 1 96 ? 17.344 -10.5 -6.555 1 92 96 HIS A C 1
ATOM 770 O O . HIS A 1 96 ? 17.141 -10.398 -7.766 1 92 96 HIS A O 1
ATOM 776 N N . PRO A 1 97 ? 17.781 -9.5 -5.863 1 94.19 97 PRO A N 1
ATOM 777 C CA . PRO A 1 97 ? 17.938 -8.172 -6.469 1 94.19 97 PRO A CA 1
ATOM 778 C C . PRO A 1 97 ? 18.875 -8.188 -7.68 1 94.19 97 PRO A C 1
ATOM 780 O O . PRO A 1 97 ? 18.734 -7.352 -8.578 1 94.19 97 PRO A O 1
ATOM 783 N N . GLU A 1 98 ? 19.734 -9.109 -7.758 1 95.75 98 GLU A N 1
ATOM 784 C CA . GLU A 1 98 ? 20.703 -9.203 -8.852 1 95.75 98 GLU A CA 1
ATOM 785 C C . GLU A 1 98 ? 20.016 -9.602 -10.156 1 95.75 98 GLU A C 1
ATOM 787 O O . GLU A 1 98 ? 20.547 -9.352 -11.242 1 95.75 98 GLU A O 1
ATOM 792 N N . HIS A 1 99 ? 18.875 -10.273 -10.031 1 96.38 99 HIS A N 1
ATOM 793 C CA . HIS A 1 99 ? 18.188 -10.75 -11.227 1 96.38 99 HIS A CA 1
ATOM 794 C C . HIS A 1 99 ? 17.125 -9.75 -11.68 1 96.38 99 HIS A C 1
ATOM 796 O O . HIS A 1 99 ? 16.625 -9.844 -12.797 1 96.38 99 HIS A O 1
ATOM 802 N N . TRP A 1 100 ? 16.812 -8.742 -10.93 1 96.69 100 TRP A N 1
ATOM 803 C CA . TRP A 1 100 ? 15.742 -7.797 -11.227 1 96.69 100 TRP A CA 1
ATOM 804 C C . TRP A 1 100 ? 16.109 -6.926 -12.422 1 96.69 100 TRP A C 1
ATOM 806 O O . TRP A 1 100 ? 17.25 -6.477 -12.555 1 96.69 100 TRP A O 1
ATOM 816 N N . GLN A 1 101 ? 15.094 -6.703 -13.289 1 97 101 GLN A N 1
ATOM 817 C CA . GLN A 1 101 ? 15.203 -5.766 -14.398 1 97 101 GLN A CA 1
ATOM 818 C C . GLN A 1 101 ? 14.195 -4.625 -14.258 1 97 101 GLN A C 1
ATOM 820 O O . GLN A 1 101 ? 12.992 -4.863 -14.148 1 97 101 GLN A O 1
ATOM 825 N N . PRO A 1 102 ? 14.711 -3.418 -14.398 1 96.38 102 PRO A N 1
ATOM 826 C CA . PRO A 1 102 ? 13.805 -2.277 -14.266 1 96.38 102 PRO A CA 1
ATOM 827 C C . PRO A 1 102 ? 12.703 -2.279 -15.328 1 96.38 102 PRO A C 1
ATOM 829 O O . PRO A 1 102 ? 11.695 -1.588 -15.18 1 96.38 102 PRO A O 1
ATOM 832 N N . SER A 1 103 ? 12.898 -3.053 -16.375 1 96.75 103 SER A N 1
ATOM 833 C CA . SER A 1 103 ? 11.891 -3.119 -17.438 1 96.75 103 SER A CA 1
ATOM 834 C C . SER A 1 103 ? 10.719 -4 -17.031 1 96.75 103 SER A C 1
ATOM 836 O O . SER A 1 103 ? 9.672 -3.986 -17.672 1 96.75 103 SER A O 1
ATOM 838 N N . TRP A 1 104 ? 10.852 -4.781 -15.977 1 97.25 104 TRP A N 1
ATOM 839 C CA . TRP A 1 104 ? 9.758 -5.633 -15.523 1 97.25 104 TRP A CA 1
ATOM 840 C C . TRP A 1 104 ? 8.703 -4.816 -14.789 1 97.25 104 TRP A C 1
ATOM 842 O O . TRP A 1 104 ? 8.984 -3.727 -14.289 1 97.25 104 TRP A O 1
ATOM 852 N N . SER A 1 105 ? 7.496 -5.332 -14.781 1 97.12 105 SER A N 1
ATOM 853 C CA . SER A 1 105 ? 6.363 -4.621 -14.195 1 97.12 105 SER A CA 1
ATOM 854 C C . SER A 1 105 ? 5.664 -5.473 -13.141 1 97.12 105 SER A C 1
ATOM 856 O O . SER A 1 105 ? 5.953 -6.664 -13.008 1 97.12 105 SER A O 1
ATOM 858 N N . VAL A 1 106 ? 4.781 -4.859 -12.422 1 96.88 106 VAL A N 1
ATOM 859 C CA . VAL A 1 106 ? 3.922 -5.578 -11.484 1 96.88 106 VAL A CA 1
ATOM 860 C C . VAL A 1 106 ? 3.125 -6.645 -12.234 1 96.88 106 VAL A C 1
ATOM 862 O O . VAL A 1 106 ? 2.969 -7.77 -11.75 1 96.88 106 VAL A O 1
ATOM 865 N N . ARG A 1 107 ? 2.623 -6.266 -13.445 1 96.69 107 ARG A N 1
ATOM 866 C CA . ARG A 1 107 ? 1.903 -7.23 -14.273 1 96.69 107 ARG A CA 1
ATOM 867 C C . ARG A 1 107 ? 2.77 -8.453 -14.57 1 96.69 107 ARG A C 1
ATOM 869 O O . ARG A 1 107 ? 2.336 -9.586 -14.375 1 96.69 107 ARG A O 1
ATOM 876 N N . THR A 1 108 ? 3.982 -8.203 -15.039 1 96.56 108 THR A N 1
ATOM 877 C CA . THR A 1 108 ? 4.898 -9.297 -15.352 1 96.56 108 THR A CA 1
ATOM 878 C C . THR A 1 108 ? 5.148 -10.164 -14.125 1 96.56 108 THR A C 1
ATOM 880 O O . THR A 1 108 ? 5.199 -11.398 -14.234 1 96.56 108 THR A O 1
ATOM 883 N N . ALA A 1 109 ? 5.297 -9.555 -13.016 1 96.62 109 ALA A N 1
ATOM 884 C CA . ALA A 1 109 ? 5.555 -10.273 -11.773 1 96.62 109 ALA A CA 1
ATOM 885 C C . ALA A 1 109 ? 4.371 -11.164 -11.391 1 96.62 109 ALA A C 1
ATOM 887 O O . ALA A 1 109 ? 4.555 -12.297 -10.938 1 96.62 109 ALA A O 1
ATOM 888 N N . LEU A 1 110 ? 3.146 -10.641 -11.539 1 96.81 110 LEU A N 1
ATOM 889 C CA . LEU A 1 110 ? 1.949 -11.406 -11.203 1 96.81 110 LEU A CA 1
ATOM 890 C C . LEU A 1 110 ? 1.788 -12.602 -12.141 1 96.81 110 LEU A C 1
ATOM 892 O O . LEU A 1 110 ? 1.438 -13.695 -11.703 1 96.81 110 LEU A O 1
ATOM 896 N N . VAL A 1 111 ? 2.086 -12.422 -13.391 1 97 111 VAL A N 1
ATOM 897 C CA . VAL A 1 111 ? 2.033 -13.516 -14.359 1 97 111 VAL A CA 1
ATOM 898 C C . VAL A 1 111 ? 3.066 -14.578 -13.992 1 97 111 VAL A C 1
ATOM 900 O O . VAL A 1 111 ? 2.777 -15.773 -14.039 1 97 111 VAL A O 1
ATOM 903 N N . ALA A 1 112 ? 4.262 -14.078 -13.602 1 96.31 112 ALA A N 1
ATOM 904 C CA . ALA A 1 112 ? 5.316 -15 -13.18 1 96.31 112 ALA A CA 1
ATOM 905 C C . ALA A 1 112 ? 4.895 -15.789 -11.938 1 96.31 112 ALA A C 1
ATOM 907 O O . ALA A 1 112 ? 5.141 -16.984 -11.852 1 96.31 112 ALA A O 1
ATOM 908 N N . LEU A 1 113 ? 4.277 -15.164 -11.008 1 96.56 113 LEU A N 1
ATOM 909 C CA . LEU A 1 113 ? 3.814 -15.812 -9.789 1 96.56 113 LEU A CA 1
ATOM 910 C C . LEU A 1 113 ? 2.803 -16.906 -10.109 1 96.56 113 LEU A C 1
ATOM 912 O O . LEU A 1 113 ? 2.893 -18.016 -9.57 1 96.56 113 LEU A O 1
ATOM 916 N N . ILE A 1 114 ? 1.821 -16.609 -10.977 1 97.12 114 ILE A N 1
ATOM 917 C CA . ILE A 1 114 ? 0.805 -17.578 -11.367 1 97.12 114 ILE A CA 1
ATOM 918 C C . ILE A 1 114 ? 1.472 -18.812 -12 1 97.12 114 ILE A C 1
ATOM 920 O O . ILE A 1 114 ? 1.137 -19.938 -11.664 1 97.12 114 ILE A O 1
ATOM 924 N N . ALA A 1 115 ? 2.457 -18.547 -12.875 1 96.25 115 ALA A N 1
ATOM 925 C CA . ALA A 1 115 ? 3.16 -19.641 -13.555 1 96.25 115 ALA A CA 1
ATOM 926 C C . ALA A 1 115 ? 3.994 -20.453 -12.57 1 96.25 115 ALA A C 1
ATOM 928 O O . ALA A 1 115 ? 4.219 -21.641 -12.773 1 96.25 115 ALA A O 1
ATOM 929 N N . PHE A 1 116 ? 4.359 -19.828 -11.5 1 94.88 116 PHE A N 1
ATOM 930 C CA . PHE A 1 116 ? 5.258 -20.438 -10.531 1 94.88 116 PHE A CA 1
ATOM 931 C C . PHE A 1 116 ? 4.492 -21.344 -9.578 1 94.88 116 PHE A C 1
ATOM 933 O O . PHE A 1 116 ? 5.066 -22.266 -9 1 94.88 116 PHE A O 1
ATOM 940 N N . MET A 1 117 ? 3.25 -21.203 -9.391 1 95.38 117 MET A N 1
ATOM 941 C CA . MET A 1 117 ? 2.426 -21.875 -8.398 1 95.38 117 MET A CA 1
ATOM 942 C C . MET A 1 117 ? 2.561 -23.391 -8.531 1 95.38 117 MET A C 1
ATOM 944 O O . MET A 1 117 ? 2.795 -24.094 -7.539 1 95.38 117 MET A O 1
ATOM 948 N N . PRO A 1 118 ? 2.512 -23.906 -9.711 1 95.56 118 PRO A N 1
ATOM 949 C CA . PRO A 1 118 ? 2.518 -25.375 -9.812 1 95.56 118 PRO A CA 1
ATOM 950 C C . PRO A 1 118 ? 3.93 -25.953 -9.805 1 95.56 118 PRO A C 1
ATOM 952 O O . PRO A 1 118 ? 4.098 -27.172 -9.898 1 95.56 118 PRO A O 1
ATOM 955 N N . THR A 1 119 ? 4.957 -25.141 -9.688 1 93.25 119 THR A N 1
ATOM 956 C CA . THR A 1 119 ? 6.316 -25.672 -9.695 1 93.25 119 THR A CA 1
ATOM 957 C C . THR A 1 119 ? 6.629 -26.375 -8.375 1 93.25 119 THR A C 1
ATOM 959 O O . THR A 1 119 ? 5.93 -26.188 -7.383 1 93.25 119 THR A O 1
ATOM 962 N N . ASN A 1 120 ? 7.664 -27.156 -8.398 1 90.19 120 ASN A N 1
ATOM 963 C CA . ASN A 1 120 ? 8.062 -27.906 -7.207 1 90.19 120 ASN A CA 1
ATOM 964 C C . ASN A 1 120 ? 8.617 -26.984 -6.129 1 90.19 120 ASN A C 1
ATOM 966 O O . ASN A 1 120 ? 9.492 -26.156 -6.406 1 90.19 120 ASN A O 1
ATOM 970 N N . PRO A 1 121 ? 8.125 -27.078 -4.906 1 84.62 121 PRO A N 1
ATOM 971 C CA . PRO A 1 121 ? 8.594 -26.203 -3.828 1 84.62 121 PRO A CA 1
ATOM 972 C C . PRO A 1 121 ? 10.078 -26.391 -3.521 1 84.62 121 PRO A C 1
ATOM 974 O O . PRO A 1 121 ? 10.734 -25.469 -3.057 1 84.62 121 PRO A O 1
ATOM 977 N N . ASN A 1 122 ? 10.711 -27.328 -3.84 1 79.5 122 ASN A N 1
ATOM 978 C CA . ASN A 1 122 ? 12.109 -27.703 -3.654 1 79.5 122 ASN A CA 1
ATOM 979 C C . ASN A 1 122 ? 12.695 -27.062 -2.402 1 79.5 122 ASN A C 1
ATOM 981 O O . ASN A 1 122 ? 13.836 -26.609 -2.414 1 79.5 122 ASN A O 1
ATOM 985 N N . GLY A 1 123 ? 11.938 -26.797 -1.34 1 74.62 123 GLY A N 1
ATOM 986 C CA . GLY A 1 123 ? 12.461 -26.328 -0.073 1 74.62 123 GLY A CA 1
ATOM 987 C C . GLY A 1 123 ? 12.672 -24.812 -0.04 1 74.62 123 GLY A C 1
ATOM 988 O O . GLY A 1 123 ? 13.367 -24.297 0.834 1 74.62 123 GLY A O 1
ATOM 989 N N . ALA A 1 124 ? 12.172 -24.156 -0.956 1 75.94 124 ALA A N 1
ATOM 990 C CA . ALA A 1 124 ? 12.289 -22.688 -0.941 1 75.94 124 ALA A CA 1
ATOM 991 C C . ALA A 1 124 ? 11.625 -22.109 0.302 1 75.94 124 ALA A C 1
ATOM 993 O O . ALA A 1 124 ? 10.711 -22.703 0.867 1 75.94 124 ALA A O 1
ATOM 994 N N . LEU A 1 125 ? 12.188 -21.062 0.841 1 80.19 125 LEU A N 1
ATOM 995 C CA . LEU A 1 125 ? 11.656 -20.359 2.008 1 80.19 125 LEU A CA 1
ATOM 996 C C . LEU A 1 125 ? 10.148 -20.156 1.868 1 80.19 125 LEU A C 1
ATOM 998 O O . LEU A 1 125 ? 9.68 -19.688 0.825 1 80.19 125 LEU A O 1
ATOM 1002 N N . GLY A 1 126 ? 9.398 -20.672 2.896 1 86 126 GLY A N 1
ATOM 1003 C CA . GLY A 1 126 ? 7.969 -20.422 2.967 1 86 126 GLY A CA 1
ATOM 1004 C C . GLY A 1 126 ? 7.16 -21.344 2.084 1 86 126 GLY A C 1
ATOM 1005 O O . GLY A 1 126 ? 5.949 -21.172 1.929 1 86 126 GLY A O 1
ATOM 1006 N N . SER A 1 127 ? 7.832 -22.297 1.413 1 91.94 127 SER A N 1
ATOM 1007 C CA . SER A 1 127 ? 7.098 -23.219 0.553 1 91.94 127 SER A CA 1
ATOM 1008 C C . SER A 1 127 ? 6.352 -24.266 1.375 1 91.94 127 SER A C 1
ATOM 1010 O O . SER A 1 127 ? 6.797 -24.641 2.463 1 91.94 127 SER A O 1
ATOM 1012 N N . LEU A 1 128 ? 5.273 -24.625 0.897 1 93.44 128 LEU A N 1
ATOM 1013 C CA . LEU A 1 128 ? 4.461 -25.703 1.472 1 93.44 128 LEU A CA 1
ATOM 1014 C C . LEU A 1 128 ? 4.438 -26.922 0.554 1 93.44 128 LEU A C 1
ATOM 1016 O O . LEU A 1 128 ? 4.605 -26.781 -0.661 1 93.44 128 LEU A O 1
ATOM 1020 N N . ASP A 1 129 ? 4.293 -28.078 1.229 1 90.88 129 ASP A N 1
ATOM 1021 C CA . ASP A 1 129 ? 4.254 -29.328 0.466 1 90.88 129 ASP A CA 1
ATOM 1022 C C . ASP A 1 129 ? 2.979 -30.109 0.765 1 90.88 129 ASP A C 1
ATOM 1024 O O . ASP A 1 129 ? 2.961 -30.953 1.661 1 90.88 129 ASP A O 1
ATOM 1028 N N . PHE A 1 130 ? 1.979 -29.875 -0.004 1 93.25 130 PHE A N 1
ATOM 1029 C CA . PHE A 1 130 ? 0.7 -30.562 0.101 1 93.25 130 PHE A CA 1
ATOM 1030 C C . PHE A 1 130 ? 0.555 -31.609 -1.005 1 93.25 130 PHE A C 1
ATOM 1032 O O . PHE A 1 130 ? 1.215 -31.516 -2.041 1 93.25 130 PHE A O 1
ATOM 1039 N N . LYS A 1 131 ? -0.299 -32.562 -0.698 1 94.25 131 LYS A N 1
ATOM 1040 C CA . LYS A 1 131 ? -0.668 -33.531 -1.743 1 94.25 131 LYS A CA 1
ATOM 1041 C C . LYS A 1 131 ? -1.625 -32.875 -2.75 1 94.25 131 LYS A C 1
ATOM 1043 O O . LYS A 1 131 ? -2.328 -31.922 -2.426 1 94.25 131 LYS A O 1
ATOM 1048 N N . LYS A 1 132 ? -1.609 -33.406 -3.904 1 95.19 132 LYS A N 1
ATOM 1049 C CA . LYS A 1 132 ? -2.428 -32.875 -4.988 1 95.19 132 LYS A CA 1
ATOM 1050 C C . LYS A 1 132 ? -3.891 -32.781 -4.57 1 95.19 132 LYS A C 1
ATOM 1052 O O . LYS A 1 132 ? -4.547 -31.766 -4.844 1 95.19 132 LYS A O 1
ATOM 1057 N N . GLU A 1 133 ? -4.395 -33.781 -3.926 1 95.75 133 GLU A N 1
ATOM 1058 C CA . GLU A 1 133 ? -5.797 -33.781 -3.523 1 95.75 133 GLU A CA 1
ATOM 1059 C C . GLU A 1 133 ? -6.098 -32.688 -2.512 1 95.75 133 GLU A C 1
ATOM 1061 O O . GLU A 1 133 ? -7.16 -32.062 -2.557 1 95.75 133 GLU A O 1
ATOM 1066 N N . GLU A 1 134 ? -5.191 -32.438 -1.646 1 95.88 134 GLU A N 1
ATOM 1067 C CA . GLU A 1 134 ? -5.352 -31.375 -0.656 1 95.88 134 GLU A CA 1
ATOM 1068 C C . GLU A 1 134 ? -5.336 -30 -1.313 1 95.88 134 GLU A C 1
ATOM 1070 O O . GLU A 1 134 ? -6.09 -29.109 -0.918 1 95.88 134 GLU A O 1
ATOM 1075 N N . ARG A 1 135 ? -4.441 -29.859 -2.332 1 96.62 135 ARG A N 1
ATOM 1076 C CA . ARG A 1 135 ? -4.387 -28.594 -3.068 1 96.62 135 ARG A CA 1
ATOM 1077 C C . ARG A 1 135 ? -5.711 -28.312 -3.77 1 96.62 135 ARG A C 1
ATOM 1079 O O . ARG A 1 135 ? -6.211 -27.188 -3.734 1 96.62 135 ARG A O 1
ATOM 1086 N N . ARG A 1 136 ? -6.273 -29.344 -4.348 1 96.44 136 ARG A N 1
ATOM 1087 C CA . ARG A 1 136 ? -7.551 -29.188 -5.031 1 96.44 136 ARG A CA 1
ATOM 1088 C C . ARG A 1 136 ? -8.656 -28.812 -4.051 1 96.44 136 ARG A C 1
ATOM 1090 O O . ARG A 1 136 ? -9.516 -27.984 -4.355 1 96.44 136 ARG A O 1
ATOM 1097 N N . ALA A 1 137 ? -8.609 -29.406 -2.895 1 95.19 137 ALA A N 1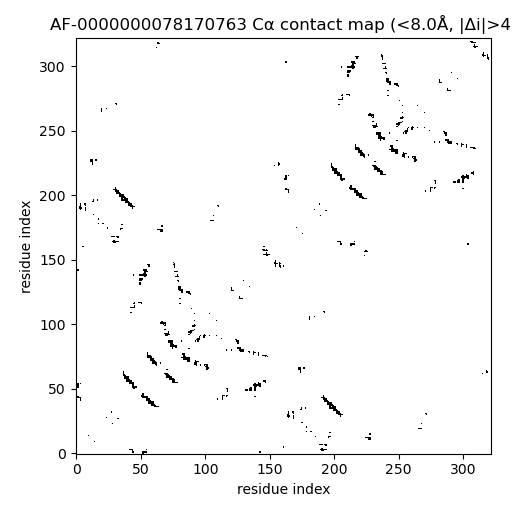
ATOM 1098 C CA . ALA A 1 137 ? -9.609 -29.094 -1.874 1 95.19 137 ALA A CA 1
ATOM 1099 C C . ALA A 1 137 ? -9.484 -27.641 -1.406 1 95.19 137 ALA A C 1
ATOM 1101 O O . ALA A 1 137 ? -10.484 -26.953 -1.221 1 95.19 137 ALA A O 1
ATOM 1102 N N . LEU A 1 138 ? -8.281 -27.25 -1.247 1 94.06 138 LEU A N 1
ATOM 1103 C CA . LEU A 1 138 ? -8.039 -25.875 -0.797 1 94.06 138 LEU A CA 1
ATOM 1104 C C . LEU A 1 138 ? -8.422 -24.875 -1.878 1 94.06 138 LEU A C 1
ATOM 1106 O O . LEU A 1 138 ? -8.891 -23.781 -1.571 1 94.06 138 LEU A O 1
ATOM 1110 N N . ALA A 1 139 ? -8.188 -25.219 -3.172 1 94.38 139 ALA A N 1
ATOM 1111 C CA . ALA A 1 139 ? -8.586 -24.359 -4.281 1 94.38 139 ALA A CA 1
ATOM 1112 C C . ALA A 1 139 ? -10.078 -24.062 -4.23 1 94.38 139 ALA A C 1
ATOM 1114 O O . ALA A 1 139 ? -10.492 -22.906 -4.383 1 94.38 139 ALA A O 1
ATOM 1115 N N . VAL A 1 140 ? -10.859 -25.062 -3.936 1 91.38 140 VAL A N 1
ATOM 1116 C CA . VAL A 1 140 ? -12.305 -24.906 -3.838 1 91.38 140 VAL A CA 1
ATOM 1117 C C . VAL A 1 140 ? -12.648 -24 -2.66 1 91.38 140 VAL A C 1
ATOM 1119 O O . VAL A 1 140 ? -13.477 -23.094 -2.787 1 91.38 140 VAL A O 1
ATOM 1122 N N . LYS A 1 141 ? -11.977 -24.156 -1.569 1 91.12 141 LYS A N 1
ATOM 1123 C CA . LYS A 1 141 ? -12.234 -23.406 -0.352 1 91.12 141 LYS A CA 1
ATOM 1124 C C . LYS A 1 141 ? -11.859 -21.938 -0.529 1 91.12 141 LYS A C 1
ATOM 1126 O O . LYS A 1 141 ? -12.453 -21.047 0.099 1 91.12 141 LYS A O 1
ATOM 1131 N N . SER A 1 142 ? -10.844 -21.672 -1.363 1 90.62 142 SER A N 1
ATOM 1132 C CA . SER A 1 142 ? -10.312 -20.328 -1.557 1 90.62 142 SER A CA 1
ATOM 1133 C C . SER A 1 142 ? -11.359 -19.406 -2.182 1 90.62 142 SER A C 1
ATOM 1135 O O . SER A 1 142 ? -11.258 -18.188 -2.078 1 90.62 142 SER A O 1
ATOM 1137 N N . GLN A 1 143 ? -12.344 -20 -2.84 1 84.88 143 GLN A N 1
ATOM 1138 C CA . GLN A 1 143 ? -13.398 -19.219 -3.475 1 84.88 143 GLN A CA 1
ATOM 1139 C C . GLN A 1 143 ? -14.328 -18.594 -2.432 1 84.88 143 GLN A C 1
ATOM 1141 O O . GLN A 1 143 ? -15.016 -17.609 -2.711 1 84.88 143 GLN A O 1
ATOM 1146 N N . GLU A 1 144 ? -14.32 -19.25 -1.346 1 73.88 144 GLU A N 1
ATOM 1147 C CA . GLU A 1 144 ? -15.227 -18.812 -0.286 1 73.88 144 GLU A CA 1
ATOM 1148 C C . GLU A 1 144 ? -14.609 -17.672 0.529 1 73.88 144 GLU A C 1
ATOM 1150 O O . GLU A 1 144 ? -15.328 -16.906 1.179 1 73.88 144 GLU A O 1
ATOM 1155 N N . ALA A 1 145 ? -13.25 -17.641 0.552 1 57.53 145 ALA A N 1
ATOM 1156 C CA . ALA A 1 145 ? -12.578 -16.797 1.54 1 57.53 145 ALA A CA 1
ATOM 1157 C C . ALA A 1 145 ? -11.914 -15.602 0.876 1 57.53 145 ALA A C 1
ATOM 1159 O O . ALA A 1 145 ? -11.055 -15.766 0.006 1 57.53 145 ALA A O 1
ATOM 1160 N N . ALA A 1 146 ? -12.562 -14.602 0.535 1 54.38 146 ALA A N 1
ATOM 1161 C CA . ALA A 1 146 ? -11.742 -13.438 0.199 1 54.38 146 ALA A CA 1
ATOM 1162 C C . ALA A 1 146 ? -10.852 -13.031 1.373 1 54.38 146 ALA A C 1
ATOM 1164 O O . ALA A 1 146 ? -11.242 -13.188 2.533 1 54.38 146 ALA A O 1
ATOM 1165 N N . PRO A 1 147 ? -9.492 -12.875 1.115 1 52.94 147 PRO A N 1
ATOM 1166 C CA . PRO A 1 147 ? -8.57 -12.57 2.209 1 52.94 147 PRO A CA 1
ATOM 1167 C C . PRO A 1 147 ? -9.086 -11.484 3.143 1 52.94 147 PRO A C 1
ATOM 1169 O O . PRO A 1 147 ? -9.852 -10.609 2.715 1 52.94 147 PRO A O 1
ATOM 1172 N N . ARG A 1 148 ? -9.07 -11.758 4.512 1 44.91 148 ARG A N 1
ATOM 1173 C CA . ARG A 1 148 ? -9.203 -10.719 5.531 1 44.91 148 ARG A CA 1
ATOM 1174 C C . ARG A 1 148 ? -8.07 -9.703 5.43 1 44.91 148 ARG A C 1
ATOM 1176 O O . ARG A 1 148 ? -6.906 -10.039 5.645 1 44.91 148 ARG A O 1
ATOM 1183 N N . PHE A 1 149 ? -8.078 -9.086 4.312 1 43.31 149 PHE A N 1
ATOM 1184 C CA . PHE A 1 149 ? -6.934 -8.219 4.062 1 43.31 149 PHE A CA 1
ATOM 1185 C C . PHE A 1 149 ? -6.402 -7.637 5.367 1 43.31 149 PHE A C 1
ATOM 1187 O O . PHE A 1 149 ? -5.191 -7.629 5.602 1 43.31 149 PHE A O 1
ATOM 1194 N N . GLY A 1 150 ? -6.691 -6.492 5.879 1 41.03 150 GLY A N 1
ATOM 1195 C CA . GLY A 1 150 ? -6.293 -5.562 6.926 1 41.03 150 GLY A CA 1
ATOM 1196 C C . GLY A 1 150 ? -6.629 -6.055 8.32 1 41.03 150 GLY A C 1
ATOM 1197 O O . GLY A 1 150 ? -6.73 -7.258 8.555 1 41.03 150 GLY A O 1
ATOM 1198 N N . SER A 1 151 ? -6.754 -5.086 9.344 1 40.66 151 SER A N 1
ATOM 1199 C CA . SER A 1 151 ? -7.387 -5.332 10.633 1 40.66 151 SER A CA 1
ATOM 1200 C C . SER A 1 151 ? -8.695 -6.09 10.469 1 40.66 151 SER A C 1
ATOM 1202 O O . SER A 1 151 ? -9.281 -6.113 9.383 1 40.66 151 SER A O 1
ATOM 1204 N N . PRO A 1 152 ? -9.172 -6.836 11.539 1 41.66 152 PRO A N 1
ATOM 1205 C CA . PRO A 1 152 ? -10.523 -7.383 11.5 1 41.66 152 PRO A CA 1
ATOM 1206 C C . PRO A 1 152 ? -11.484 -6.539 10.664 1 41.66 152 PRO A C 1
ATOM 1208 O O . PRO A 1 152 ? -12.383 -7.078 10.023 1 41.66 152 PRO A O 1
ATOM 1211 N N . GLU A 1 153 ? -11.328 -5.305 10.586 1 38.84 153 GLU A N 1
ATOM 1212 C CA . GLU A 1 153 ? -12.172 -4.359 9.852 1 38.84 153 GLU A CA 1
ATOM 1213 C C . GLU A 1 153 ? -11.984 -4.5 8.352 1 38.84 153 GLU A C 1
ATOM 1215 O O . GLU A 1 153 ? -12.945 -4.387 7.582 1 38.84 153 GLU A O 1
ATOM 1220 N N . ARG A 1 154 ? -10.805 -4.688 7.93 1 39 154 ARG A N 1
ATOM 1221 C CA . ARG A 1 154 ? -10.602 -4.875 6.496 1 39 154 ARG A CA 1
ATOM 1222 C C . ARG A 1 154 ? -11.242 -6.172 6.02 1 39 154 ARG A C 1
ATOM 1224 O O . ARG A 1 154 ? -11.727 -6.254 4.887 1 39 154 ARG A O 1
ATOM 1231 N N . GLN A 1 155 ? -11.211 -7.184 6.742 1 41.47 155 GLN A N 1
ATOM 1232 C CA . GLN A 1 155 ? -11.805 -8.492 6.457 1 41.47 155 GLN A CA 1
ATOM 1233 C C . GLN A 1 155 ? -13.258 -8.352 6.02 1 41.47 155 GLN A C 1
ATOM 1235 O O . GLN A 1 155 ? -13.719 -9.07 5.133 1 41.47 155 GLN A O 1
ATOM 1240 N N . LYS A 1 156 ? -14.016 -7.531 6.633 1 40.25 156 LYS A N 1
ATOM 1241 C CA . LYS A 1 156 ? -15.422 -7.387 6.285 1 40.25 156 LYS A CA 1
ATOM 1242 C C . LYS A 1 156 ? -15.594 -7.035 4.809 1 40.25 156 LYS A C 1
ATOM 1244 O O . LYS A 1 156 ? -16.516 -7.512 4.152 1 40.25 156 LYS A O 1
ATOM 1249 N N . LEU A 1 157 ? -14.766 -6.266 4.254 1 37.03 157 LEU A N 1
ATOM 1250 C CA . LEU A 1 157 ? -14.945 -5.742 2.9 1 37.03 157 LEU A CA 1
ATOM 1251 C C . LEU A 1 157 ? -14.688 -6.828 1.861 1 37.03 157 LEU A C 1
ATOM 1253 O O . LEU A 1 157 ? -15.391 -6.898 0.848 1 37.03 157 LEU A O 1
ATOM 1257 N N . ILE A 1 158 ? -13.781 -7.754 2.002 1 39.28 158 ILE A N 1
ATOM 1258 C CA . ILE A 1 158 ? -13.555 -8.867 1.088 1 39.28 158 ILE A CA 1
ATOM 1259 C C . ILE A 1 158 ? -14.75 -9.812 1.124 1 39.28 158 ILE A C 1
ATOM 1261 O O . ILE A 1 158 ? -15.125 -10.391 0.101 1 39.28 158 ILE A O 1
ATOM 1265 N N . ASP A 1 159 ? -15.289 -9.953 2.236 1 40.38 159 ASP A N 1
ATOM 1266 C CA . ASP A 1 159 ? -16.469 -10.812 2.346 1 40.38 159 ASP A CA 1
ATOM 1267 C C . ASP A 1 159 ? -17.609 -10.297 1.468 1 40.38 159 ASP A C 1
ATOM 1269 O O . ASP A 1 159 ? -18.531 -11.047 1.143 1 40.38 159 ASP A O 1
ATOM 1273 N N . GLU A 1 160 ? -17.578 -9.047 1.356 1 35.88 160 GLU A N 1
ATOM 1274 C CA . GLU A 1 160 ? -18.75 -8.531 0.679 1 35.88 160 GLU A CA 1
ATOM 1275 C C . GLU A 1 160 ? -18.594 -8.57 -0.837 1 35.88 160 GLU A C 1
ATOM 1277 O O . GLU A 1 160 ? -19.531 -8.305 -1.579 1 35.88 160 GLU A O 1
ATOM 1282 N N . VAL A 1 161 ? -17.344 -8.875 -1.174 1 35.56 161 VAL A N 1
ATOM 1283 C CA . VAL A 1 161 ? -17.328 -9.031 -2.625 1 35.56 161 VAL A CA 1
ATOM 1284 C C . VAL A 1 161 ? -17.562 -10.492 -2.992 1 35.56 161 VAL A C 1
ATOM 1286 O O . VAL A 1 161 ? -16.969 -11.398 -2.395 1 35.56 161 VAL A O 1
ATOM 1289 N N . MET B 1 1 ? 12.789 26.062 5.188 1 42.41 1 MET B N 1
ATOM 1290 C CA . MET B 1 1 ? 11.445 25.484 5.223 1 42.41 1 MET B CA 1
ATOM 1291 C C . MET B 1 1 ? 11.469 24.047 4.734 1 42.41 1 MET B C 1
ATOM 1293 O O . MET B 1 1 ? 12.086 23.734 3.717 1 42.41 1 MET B O 1
ATOM 1297 N N . ALA B 1 2 ? 11.227 23.281 5.734 1 49.91 2 ALA B N 1
ATOM 1298 C CA . ALA B 1 2 ? 11.344 21.906 5.254 1 49.91 2 ALA B CA 1
ATOM 1299 C C . ALA B 1 2 ? 10.484 21.688 4.016 1 49.91 2 ALA B C 1
ATOM 1301 O O . ALA B 1 2 ? 9.336 22.141 3.957 1 49.91 2 ALA B O 1
ATOM 1302 N N . THR B 1 3 ? 11.031 21.703 2.812 1 56 3 THR B N 1
ATOM 1303 C CA . THR B 1 3 ? 10.289 21.438 1.584 1 56 3 THR B CA 1
ATOM 1304 C C . THR B 1 3 ? 10.391 19.969 1.191 1 56 3 THR B C 1
ATOM 1306 O O . THR B 1 3 ? 11.336 19.281 1.576 1 56 3 THR B O 1
ATOM 1309 N N . MET B 1 4 ? 9.125 19.469 0.949 1 60.47 4 MET B N 1
ATOM 1310 C CA . MET B 1 4 ? 9.086 18.094 0.44 1 60.47 4 MET B CA 1
ATOM 1311 C C . MET B 1 4 ? 9.82 17.984 -0.892 1 60.47 4 MET B C 1
ATOM 1313 O O . MET B 1 4 ? 9.609 17.031 -1.644 1 60.47 4 MET B O 1
ATOM 1317 N N . ASP B 1 5 ? 10.555 19.109 -1.271 1 56.22 5 ASP B N 1
ATOM 1318 C CA . ASP B 1 5 ? 11.234 19.156 -2.562 1 56.22 5 ASP B CA 1
ATOM 1319 C C . ASP B 1 5 ? 12.039 17.891 -2.809 1 56.22 5 ASP B C 1
ATOM 1321 O O . ASP B 1 5 ? 12.086 17.375 -3.934 1 56.22 5 ASP B O 1
ATOM 1325 N N . LYS B 1 6 ? 12.688 17.594 -1.74 1 53.16 6 LYS B N 1
ATOM 1326 C CA . LYS B 1 6 ? 13.547 16.422 -1.888 1 53.16 6 LYS B CA 1
ATOM 1327 C C . LYS B 1 6 ? 12.734 15.203 -2.334 1 53.16 6 LYS B C 1
ATOM 1329 O O . LYS B 1 6 ? 13.258 14.32 -3.02 1 53.16 6 LYS B O 1
ATOM 1334 N N . TYR B 1 7 ? 11.453 15.312 -1.916 1 53.81 7 TYR B N 1
ATOM 1335 C CA . TYR B 1 7 ? 10.602 14.164 -2.203 1 53.81 7 TYR B CA 1
ATOM 1336 C C . TYR B 1 7 ? 9.734 14.422 -3.434 1 53.81 7 TYR B C 1
ATOM 1338 O O . TYR B 1 7 ? 9.211 13.477 -4.035 1 53.81 7 TYR B O 1
ATOM 1346 N N . ASN B 1 8 ? 9.445 15.766 -3.633 1 51.25 8 ASN B N 1
ATOM 1347 C CA . ASN B 1 8 ? 8.531 16.141 -4.707 1 51.25 8 ASN B CA 1
ATOM 1348 C C . ASN B 1 8 ? 9.18 15.953 -6.078 1 51.25 8 ASN B C 1
ATOM 1350 O O . ASN B 1 8 ? 8.516 16.109 -7.105 1 51.25 8 ASN B O 1
ATOM 1354 N N . LEU B 1 9 ? 10.477 15.977 -6.117 1 50.31 9 LEU B N 1
ATOM 1355 C CA . LEU B 1 9 ? 10.914 15.922 -7.508 1 50.31 9 LEU B CA 1
ATOM 1356 C C . LEU B 1 9 ? 10.141 14.867 -8.289 1 50.31 9 LEU B C 1
ATOM 1358 O O . LEU B 1 9 ? 9.531 13.977 -7.691 1 50.31 9 LEU B O 1
ATOM 1362 N N . LYS B 1 10 ? 10.164 14.953 -9.719 1 59.59 10 LYS B N 1
ATOM 1363 C CA . LYS B 1 10 ? 9.758 13.977 -10.719 1 59.59 10 LYS B CA 1
ATOM 1364 C C . LYS B 1 10 ? 10.094 12.555 -10.266 1 59.59 10 LYS B C 1
ATOM 1366 O O . LYS B 1 10 ? 11.109 11.992 -10.672 1 59.59 10 LYS B O 1
ATOM 1371 N N . ASN B 1 11 ? 9.453 12.195 -9.07 1 74.88 11 ASN B N 1
ATOM 1372 C CA . ASN B 1 11 ? 9.75 10.867 -8.547 1 74.88 11 ASN B CA 1
ATOM 1373 C C . ASN B 1 11 ? 9.562 9.797 -9.617 1 74.88 11 ASN B C 1
ATOM 1375 O O . ASN B 1 11 ? 8.461 9.594 -10.125 1 74.88 11 ASN B O 1
ATOM 1379 N N . PRO B 1 12 ? 10.594 9.328 -10.172 1 82.12 12 PRO B N 1
ATOM 1380 C CA . PRO B 1 12 ? 10.523 8.297 -11.211 1 82.12 12 PRO B CA 1
ATOM 1381 C C . PRO B 1 12 ? 9.602 7.141 -10.828 1 82.12 12 PRO B C 1
ATOM 1383 O O . PRO B 1 12 ? 8.938 6.562 -11.695 1 82.12 12 PRO B O 1
ATOM 1386 N N . ALA B 1 13 ? 9.523 6.883 -9.547 1 87.06 13 ALA B N 1
ATOM 1387 C CA . ALA B 1 13 ? 8.656 5.797 -9.094 1 87.06 13 ALA B CA 1
ATOM 1388 C C . ALA B 1 13 ? 7.188 6.117 -9.367 1 87.06 13 ALA B C 1
ATOM 1390 O O . ALA B 1 13 ? 6.438 5.262 -9.852 1 87.06 13 ALA B O 1
ATOM 1391 N N . MET B 1 14 ? 6.809 7.371 -9.102 1 88 14 MET B N 1
ATOM 1392 C CA . MET B 1 14 ? 5.418 7.77 -9.297 1 88 14 MET B CA 1
ATOM 1393 C C . MET B 1 14 ? 5.027 7.688 -10.766 1 88 14 MET B C 1
ATOM 1395 O O . MET B 1 14 ? 3.955 7.184 -11.102 1 88 14 MET B O 1
ATOM 1399 N N . LYS B 1 15 ? 5.871 8.164 -11.617 1 89.81 15 LYS B N 1
ATOM 1400 C CA . LYS B 1 15 ? 5.609 8.102 -13.055 1 89.81 15 LYS B CA 1
ATOM 1401 C C . LYS B 1 15 ? 5.465 6.664 -13.531 1 89.81 15 LYS B C 1
ATOM 1403 O O . LYS B 1 15 ? 4.547 6.344 -14.289 1 89.81 15 LYS B O 1
ATOM 1408 N N . ARG B 1 16 ? 6.402 5.801 -13.148 1 93.88 16 ARG B N 1
ATOM 1409 C CA . ARG B 1 16 ? 6.363 4.391 -13.516 1 93.88 16 ARG B CA 1
ATOM 1410 C C . ARG B 1 16 ? 5.086 3.727 -13.008 1 93.88 16 ARG B C 1
ATOM 1412 O O . ARG B 1 16 ? 4.43 2.99 -13.75 1 93.88 16 ARG B O 1
ATOM 1419 N N . ILE B 1 17 ? 4.73 3.99 -11.719 1 93.75 17 ILE B N 1
ATOM 1420 C CA . ILE B 1 17 ? 3.559 3.385 -11.102 1 93.75 17 ILE B CA 1
ATOM 1421 C C . ILE B 1 17 ? 2.299 3.816 -11.844 1 93.75 17 ILE B C 1
ATOM 1423 O O . ILE B 1 17 ? 1.426 2.994 -12.133 1 93.75 17 ILE B O 1
ATOM 1427 N N . LEU B 1 18 ? 2.207 5.125 -12.18 1 92.06 18 LEU B N 1
ATOM 1428 C CA . LEU B 1 18 ? 1.076 5.629 -12.953 1 92.06 18 LEU B CA 1
ATOM 1429 C C . LEU B 1 18 ? 0.958 4.895 -14.281 1 92.06 18 LEU B C 1
ATOM 1431 O O . LEU B 1 18 ? -0.141 4.504 -14.688 1 92.06 18 LEU B O 1
ATOM 1435 N N . GLN B 1 19 ? 2.035 4.695 -14.961 1 94.06 19 GLN B N 1
ATOM 1436 C CA . GLN B 1 19 ? 2.037 4.004 -16.25 1 94.06 19 GLN B CA 1
ATOM 1437 C C . GLN B 1 19 ? 1.536 2.568 -16.094 1 94.06 19 GLN B C 1
ATOM 1439 O O . GLN B 1 19 ? 0.758 2.088 -16.922 1 94.06 19 GLN B O 1
ATOM 1444 N N . GLU B 1 20 ? 2.006 1.912 -15.109 1 95.12 20 GLU B N 1
ATOM 1445 C CA . GLU B 1 20 ? 1.612 0.522 -14.906 1 95.12 20 GLU B CA 1
ATOM 1446 C C . GLU B 1 20 ? 0.128 0.413 -14.57 1 95.12 20 GLU B C 1
ATOM 1448 O O . GLU B 1 20 ? -0.552 -0.507 -15.031 1 95.12 20 GLU B O 1
ATOM 1453 N N . ILE B 1 21 ? -0.348 1.332 -13.727 1 92.31 21 ILE B N 1
ATOM 1454 C CA . ILE B 1 21 ? -1.768 1.336 -13.383 1 92.31 21 ILE B CA 1
ATOM 1455 C C . ILE B 1 21 ? -2.6 1.562 -14.648 1 92.31 21 ILE B C 1
ATOM 1457 O O . ILE B 1 21 ? -3.598 0.874 -14.867 1 92.31 21 ILE B O 1
ATOM 1461 N N . LYS B 1 22 ? -2.182 2.492 -15.445 1 92.31 22 LYS B N 1
ATOM 1462 C CA . LYS B 1 22 ? -2.883 2.779 -16.703 1 92.31 22 LYS B CA 1
ATOM 1463 C C . LYS B 1 22 ? -2.926 1.548 -17.594 1 92.31 22 LYS B C 1
ATOM 1465 O O . LYS B 1 22 ? -3.969 1.229 -18.172 1 92.31 22 LYS B O 1
ATOM 1470 N N . GLU B 1 23 ? -1.81 0.876 -17.703 1 92.69 23 GLU B N 1
ATOM 1471 C CA . GLU B 1 23 ? -1.714 -0.317 -18.531 1 92.69 23 GLU B CA 1
ATOM 1472 C C . GLU B 1 23 ? -2.645 -1.418 -18.031 1 92.69 23 GLU B C 1
ATOM 1474 O O . GLU B 1 23 ? -3.334 -2.062 -18.828 1 92.69 23 GLU B O 1
ATOM 1479 N N . MET B 1 24 ? -2.645 -1.596 -16.734 1 89.44 24 MET B N 1
ATOM 1480 C CA . MET B 1 24 ? -3.467 -2.654 -16.172 1 89.44 24 MET B CA 1
ATOM 1481 C C . MET B 1 24 ? -4.949 -2.328 -16.312 1 89.44 24 MET B C 1
ATOM 1483 O O . MET B 1 24 ? -5.773 -3.227 -16.5 1 89.44 24 MET B O 1
ATOM 1487 N N . GLN B 1 25 ? -5.277 -1.083 -16.188 1 85.62 25 GLN B N 1
ATOM 1488 C CA . GLN B 1 25 ? -6.66 -0.653 -16.328 1 85.62 25 GLN B CA 1
ATOM 1489 C C . GLN B 1 25 ? -7.133 -0.825 -17.781 1 85.62 25 GLN B C 1
ATOM 1491 O O . GLN B 1 25 ? -8.281 -1.202 -18.016 1 85.62 25 GLN B O 1
ATOM 1496 N N . SER B 1 26 ? -6.293 -0.509 -18.75 1 89.81 26 SER B N 1
ATOM 1497 C CA . SER B 1 26 ? -6.668 -0.527 -20.156 1 89.81 26 SER B CA 1
ATOM 1498 C C . SER B 1 26 ? -6.637 -1.943 -20.719 1 89.81 26 SER B C 1
ATOM 1500 O O . SER B 1 26 ? -7.238 -2.217 -21.766 1 89.81 26 SER B O 1
ATOM 1502 N N . SER B 1 27 ? -5.871 -2.824 -20.141 1 90.94 27 SER B N 1
ATOM 1503 C CA . SER B 1 27 ? -5.742 -4.211 -20.578 1 90.94 27 SER B CA 1
ATOM 1504 C C . SER B 1 27 ? -5.953 -5.176 -19.422 1 90.94 27 SER B C 1
ATOM 1506 O O . SER B 1 27 ? -4.996 -5.773 -18.922 1 90.94 27 SER B O 1
ATOM 1508 N N . PRO B 1 28 ? -7.145 -5.324 -19.016 1 87 28 PRO B N 1
ATOM 1509 C CA . PRO B 1 28 ? -7.418 -6.211 -17.875 1 87 28 PRO B CA 1
ATOM 1510 C C . PRO B 1 28 ? -7.117 -7.676 -18.188 1 87 28 PRO B C 1
ATOM 1512 O O . PRO B 1 28 ? -7.105 -8.078 -19.344 1 87 28 PRO B O 1
ATOM 1515 N N . SER B 1 29 ? -6.738 -8.422 -17.234 1 90.31 29 SER B N 1
ATOM 1516 C CA . SER B 1 29 ? -6.453 -9.852 -17.328 1 90.31 29 SER B CA 1
ATOM 1517 C C . SER B 1 29 ? -7.52 -10.68 -16.625 1 90.31 29 SER B C 1
ATOM 1519 O O . SER B 1 29 ? -8.102 -10.234 -15.625 1 90.31 29 SER B O 1
ATOM 1521 N N . ASP B 1 30 ? -7.742 -11.867 -17.078 1 89.75 30 ASP B N 1
ATOM 1522 C CA . ASP B 1 30 ? -8.633 -12.812 -16.406 1 89.75 30 ASP B CA 1
ATOM 1523 C C . ASP B 1 30 ? -7.906 -13.547 -15.273 1 89.75 30 ASP B C 1
ATOM 1525 O O . ASP B 1 30 ? -8.539 -14.195 -14.438 1 89.75 30 ASP B O 1
ATOM 1529 N N . ASP B 1 31 ? -6.629 -13.422 -15.289 1 93.62 31 ASP B N 1
ATOM 1530 C CA . ASP B 1 31 ? -5.832 -14.266 -14.406 1 93.62 31 ASP B CA 1
ATOM 1531 C C . ASP B 1 31 ? -5.473 -13.531 -13.117 1 93.62 31 ASP B C 1
ATOM 1533 O O . ASP B 1 31 ? -5.047 -14.156 -12.141 1 93.62 31 ASP B O 1
ATOM 1537 N N . PHE B 1 32 ? -5.625 -12.211 -13.156 1 93.56 32 PHE B N 1
ATOM 1538 C CA . PHE B 1 32 ? -5.246 -11.477 -11.953 1 93.56 32 PHE B CA 1
ATOM 1539 C C . PHE B 1 32 ? -5.941 -10.125 -11.906 1 93.56 32 PHE B C 1
ATOM 1541 O O . PHE B 1 32 ? -6.484 -9.664 -12.914 1 93.56 32 PHE B O 1
ATOM 1548 N N . MET B 1 33 ? -5.938 -9.516 -10.734 1 90.19 33 MET B N 1
ATOM 1549 C CA . MET B 1 33 ? -6.301 -8.133 -10.461 1 90.19 33 MET B CA 1
ATOM 1550 C C . MET B 1 33 ? -5.395 -7.531 -9.383 1 90.19 33 MET B C 1
ATOM 1552 O O . MET B 1 33 ? -4.797 -8.258 -8.594 1 90.19 33 MET B O 1
ATOM 1556 N N . SER B 1 34 ? -5.266 -6.301 -9.43 1 92.38 34 SER B N 1
ATOM 1557 C CA . SER B 1 34 ? -4.461 -5.629 -8.406 1 92.38 34 SER B CA 1
ATOM 1558 C C . SER B 1 34 ? -4.93 -4.195 -8.188 1 92.38 34 SER B C 1
ATOM 1560 O O . SER B 1 34 ? -5.457 -3.561 -9.109 1 92.38 34 SER B O 1
ATOM 1562 N N . LEU B 1 35 ? -4.836 -3.686 -6.969 1 90.75 35 LEU B N 1
ATOM 1563 C CA . LEU B 1 35 ? -5.199 -2.332 -6.566 1 90.75 35 LEU B CA 1
ATOM 1564 C C . LEU B 1 35 ? -4.141 -1.735 -5.645 1 90.75 35 LEU B C 1
ATOM 1566 O O . LEU B 1 35 ? -3.713 -2.381 -4.684 1 90.75 35 LEU B O 1
ATOM 1570 N N . PRO B 1 36 ? -3.707 -0.521 -5.945 1 94.44 36 PRO B N 1
ATOM 1571 C CA . PRO B 1 36 ? -2.777 0.146 -5.031 1 94.44 36 PRO B CA 1
ATOM 1572 C C . PRO B 1 36 ? -3.477 0.754 -3.816 1 94.44 36 PRO B C 1
ATOM 1574 O O . PRO B 1 36 ? -3.697 1.967 -3.771 1 94.44 36 PRO B O 1
ATOM 1577 N N . LEU B 1 37 ? -3.701 0.053 -2.781 1 94.38 37 LEU B N 1
ATOM 1578 C CA . LEU B 1 37 ? -4.621 0.45 -1.72 1 94.38 37 LEU B CA 1
ATOM 1579 C C . LEU B 1 37 ? -3.857 0.98 -0.51 1 94.38 37 LEU B C 1
ATOM 1581 O O . LEU B 1 37 ? -4.465 1.428 0.465 1 94.38 37 LEU B O 1
ATOM 1585 N N . GLU B 1 38 ? -2.576 0.978 -0.538 1 94.94 38 GLU B N 1
ATOM 1586 C CA . GLU B 1 38 ? -1.805 1.555 0.559 1 94.94 38 GLU B CA 1
ATOM 1587 C C . GLU B 1 38 ? -0.726 2.5 0.038 1 94.94 38 GLU B C 1
ATOM 1589 O O . GLU B 1 38 ? 0.053 2.135 -0.845 1 94.94 38 GLU B O 1
ATOM 1594 N N . TRP B 1 39 ? -0.735 3.656 0.592 1 95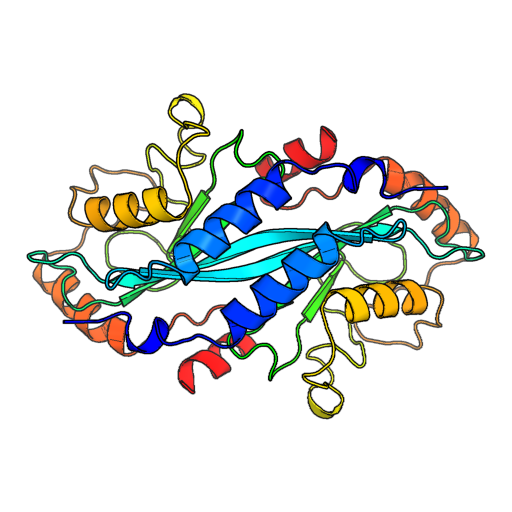.5 39 TRP B N 1
ATOM 1595 C CA . TRP B 1 39 ? 0.161 4.723 0.155 1 95.5 39 TRP B CA 1
ATOM 1596 C C . TRP B 1 39 ? 1.084 5.156 1.289 1 95.5 39 TRP B C 1
ATOM 1598 O O . TRP B 1 39 ? 0.655 5.266 2.439 1 95.5 39 TRP B O 1
ATOM 1608 N N . GLN B 1 40 ? 2.312 5.359 0.978 1 93.5 40 GLN B N 1
ATOM 1609 C CA . GLN B 1 40 ? 3.215 6.07 1.878 1 93.5 40 GLN B CA 1
ATOM 1610 C C . GLN B 1 40 ? 3.164 7.574 1.635 1 93.5 40 GLN B C 1
ATOM 1612 O O . GLN B 1 40 ? 3.074 8.023 0.489 1 93.5 40 GLN B O 1
ATOM 1617 N N . PHE B 1 41 ? 3.295 8.328 2.717 1 93.69 41 PHE B N 1
ATOM 1618 C CA . PHE B 1 41 ? 3.299 9.766 2.504 1 93.69 41 PHE B CA 1
ATOM 1619 C C . PHE B 1 41 ? 4.324 10.445 3.404 1 93.69 41 PHE B C 1
ATOM 1621 O O . PHE B 1 41 ? 4.809 9.844 4.363 1 93.69 41 PHE B O 1
ATOM 1628 N N . GLY B 1 42 ? 4.688 11.641 2.99 1 92.44 42 GLY B N 1
ATOM 1629 C CA . GLY B 1 42 ? 5.395 12.625 3.797 1 92.44 42 GLY B CA 1
ATOM 1630 C C . GLY B 1 42 ? 4.68 13.961 3.873 1 92.44 42 GLY B C 1
ATOM 1631 O O . GLY B 1 42 ? 4.148 14.445 2.871 1 92.44 42 GLY B O 1
ATOM 1632 N N . ILE B 1 43 ? 4.66 14.516 5.09 1 94.81 43 ILE B N 1
ATOM 1633 C CA . ILE B 1 43 ? 4.059 15.836 5.234 1 94.81 43 ILE B CA 1
ATOM 1634 C C . ILE B 1 43 ? 5.047 16.781 5.918 1 94.81 43 ILE B C 1
ATOM 1636 O O . ILE B 1 43 ? 5.805 16.359 6.797 1 94.81 43 ILE B O 1
ATOM 1640 N N . ALA B 1 44 ? 5.004 18.016 5.469 1 94.5 44 ALA B N 1
ATOM 1641 C CA . ALA B 1 44 ? 5.754 19.078 6.133 1 94.5 44 ALA B CA 1
ATOM 1642 C C . ALA B 1 44 ? 4.988 19.625 7.332 1 94.5 44 ALA B C 1
ATOM 1644 O O . ALA B 1 44 ? 3.762 19.75 7.285 1 94.5 44 ALA B O 1
ATOM 1645 N N . GLY B 1 45 ? 5.738 19.891 8.375 1 96.06 45 GLY B N 1
ATOM 1646 C CA . GLY B 1 45 ? 5.07 20.531 9.492 1 96.06 45 GLY B CA 1
ATOM 1647 C C . GLY B 1 45 ? 4.434 21.859 9.109 1 96.06 45 GLY B C 1
ATOM 1648 O O . GLY B 1 45 ? 5.008 22.641 8.344 1 96.06 45 GLY B O 1
ATOM 1649 N N . PRO B 1 46 ? 3.27 22.094 9.672 1 96.88 46 PRO B N 1
ATOM 1650 C CA . PRO B 1 46 ? 2.582 23.328 9.32 1 96.88 46 PRO B CA 1
ATOM 1651 C C . PRO B 1 46 ? 3.377 24.578 9.703 1 96.88 46 PRO B C 1
ATOM 1653 O O . PRO B 1 46 ? 4.012 24.609 10.766 1 96.88 46 PRO B O 1
ATOM 1656 N N . ARG B 1 47 ? 3.293 25.562 8.844 1 94.62 47 ARG B N 1
ATOM 1657 C CA . ARG B 1 47 ? 3.955 26.844 9.109 1 94.62 47 ARG B CA 1
ATOM 1658 C C . ARG B 1 47 ? 3.371 27.516 10.352 1 94.62 47 ARG B C 1
ATOM 1660 O O . ARG B 1 47 ? 2.203 27.297 10.688 1 94.62 47 ARG B O 1
ATOM 1667 N N . ASP B 1 48 ? 4.25 28.281 11.039 1 96 48 ASP B N 1
ATOM 1668 C CA . ASP B 1 48 ? 3.861 29.078 12.195 1 96 48 ASP B CA 1
ATOM 1669 C C . ASP B 1 48 ? 3.35 28.172 13.328 1 96 48 ASP B C 1
ATOM 1671 O O . ASP B 1 48 ? 2.344 28.484 13.969 1 96 48 ASP B O 1
ATOM 1675 N N . SER B 1 49 ? 3.883 27.016 13.438 1 97.25 49 SER B N 1
ATOM 1676 C CA . SER B 1 49 ? 3.568 26.094 14.508 1 97.25 49 SER B CA 1
ATOM 1677 C C . SER B 1 49 ? 4.832 25.469 15.086 1 97.25 49 SER B C 1
ATOM 1679 O O . SER B 1 49 ? 5.93 25.688 14.57 1 97.25 49 SER B O 1
ATOM 1681 N N . GLU B 1 50 ? 4.676 24.719 16.156 1 96.75 50 GLU B N 1
ATOM 1682 C CA . GLU B 1 50 ? 5.797 24 16.766 1 96.75 50 GLU B CA 1
ATOM 1683 C C . GLU B 1 50 ? 6.285 22.859 15.883 1 96.75 50 GLU B C 1
ATOM 1685 O O . GLU B 1 50 ? 7.348 22.297 16.141 1 96.75 50 GLU B O 1
ATOM 1690 N N . PHE B 1 51 ? 5.582 22.578 14.859 1 96.94 51 PHE B N 1
ATOM 1691 C CA . PHE B 1 51 ? 5.934 21.469 13.977 1 96.94 51 PHE B CA 1
ATOM 1692 C C . PHE B 1 51 ? 6.691 21.969 12.758 1 96.94 51 PHE B C 1
ATOM 1694 O O . PHE B 1 51 ? 7.18 21.172 11.953 1 96.94 51 PHE B O 1
ATOM 1701 N N . GLU B 1 52 ? 6.793 23.281 12.586 1 95.5 52 GLU B N 1
ATOM 1702 C CA . GLU B 1 52 ? 7.426 23.875 11.414 1 95.5 52 GLU B CA 1
ATOM 1703 C C . GLU B 1 52 ? 8.867 23.391 11.258 1 95.5 52 GLU B C 1
ATOM 1705 O O . GLU B 1 52 ? 9.609 23.328 12.242 1 95.5 52 GLU B O 1
ATOM 1710 N N . GLY B 1 53 ? 9.172 23.047 9.984 1 92.62 53 GLY B N 1
ATOM 1711 C CA . GLY B 1 53 ? 10.508 22.562 9.695 1 92.62 53 GLY B CA 1
ATOM 1712 C C . GLY B 1 53 ? 10.617 21.047 9.773 1 92.62 53 GLY B C 1
ATOM 1713 O O . GLY B 1 53 ? 11.602 20.469 9.312 1 92.62 53 GLY B O 1
ATOM 1714 N N . GLY B 1 54 ? 9.672 20.391 10.375 1 93.81 54 GLY B N 1
ATOM 1715 C CA . GLY B 1 54 ? 9.656 18.938 10.477 1 93.81 54 GLY B CA 1
ATOM 1716 C C . GLY B 1 54 ? 9.148 18.266 9.219 1 93.81 54 GLY B C 1
ATOM 1717 O O . GLY B 1 54 ? 8.43 18.875 8.43 1 93.81 54 GLY B O 1
ATOM 1718 N N . ILE B 1 55 ? 9.578 17.047 8.992 1 92.69 55 ILE B N 1
ATOM 1719 C CA . ILE B 1 55 ? 9.062 16.125 7.973 1 92.69 55 ILE B CA 1
ATOM 1720 C C . ILE B 1 55 ? 8.578 14.844 8.633 1 92.69 55 ILE B C 1
ATOM 1722 O O . ILE B 1 55 ? 9.336 14.172 9.336 1 92.69 55 ILE B O 1
ATOM 1726 N N . TYR B 1 56 ? 7.352 14.523 8.398 1 94.31 56 TYR B N 1
ATOM 1727 C CA . TYR B 1 56 ? 6.738 13.391 9.07 1 94.31 56 TYR B CA 1
ATOM 1728 C C . TYR B 1 56 ? 6.191 12.383 8.062 1 94.31 56 TYR B C 1
ATOM 1730 O O . TYR B 1 56 ? 5.531 12.766 7.094 1 94.31 56 TYR B O 1
AT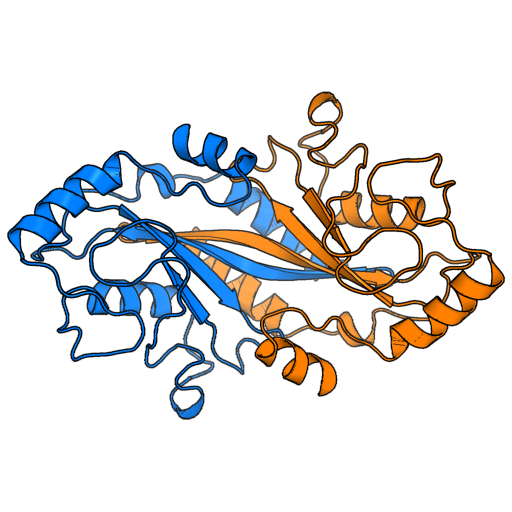OM 1738 N N . HIS B 1 57 ? 6.43 11.117 8.32 1 94.06 57 HIS B N 1
ATOM 1739 C CA . HIS B 1 57 ? 6.062 10.078 7.367 1 94.06 57 HIS B CA 1
ATOM 1740 C C . HIS B 1 57 ? 4.938 9.203 7.91 1 94.06 57 HIS B C 1
ATOM 1742 O O . HIS B 1 57 ? 4.867 8.953 9.117 1 94.06 57 HIS B O 1
ATOM 1748 N N . GLY B 1 58 ? 4.164 8.773 7.012 1 94.94 58 GLY B N 1
ATOM 1749 C CA . GLY B 1 58 ? 3.045 7.93 7.406 1 94.94 58 GLY B CA 1
ATOM 1750 C C . GLY B 1 58 ? 2.51 7.078 6.27 1 94.94 58 GLY B C 1
ATOM 1751 O O . GLY B 1 58 ? 3.182 6.898 5.254 1 94.94 58 GLY B O 1
ATOM 1752 N N . ARG B 1 59 ? 1.373 6.484 6.578 1 95.69 59 ARG B N 1
ATOM 1753 C CA . ARG B 1 59 ? 0.717 5.578 5.645 1 95.69 59 ARG B CA 1
ATOM 1754 C C . ARG B 1 59 ? -0.781 5.848 5.574 1 95.69 59 ARG B C 1
ATOM 1756 O O . ARG B 1 59 ? -1.396 6.227 6.574 1 95.69 59 ARG B O 1
ATOM 1763 N N . ILE B 1 60 ? -1.276 5.711 4.355 1 96.88 60 ILE B N 1
ATOM 1764 C CA . ILE B 1 60 ? -2.715 5.746 4.113 1 96.88 60 ILE B CA 1
ATOM 1765 C C . ILE B 1 60 ? -3.186 4.383 3.613 1 96.88 60 ILE B C 1
ATOM 1767 O O . ILE B 1 60 ? -2.609 3.824 2.676 1 96.88 60 ILE B O 1
ATOM 1771 N N . GLN B 1 61 ? -4.145 3.893 4.277 1 96.06 61 GLN B N 1
ATOM 1772 C CA . GLN B 1 61 ? -4.75 2.637 3.846 1 96.06 61 GLN B CA 1
ATOM 1773 C C . GLN B 1 61 ? -6.16 2.861 3.311 1 96.06 61 GLN B C 1
ATOM 1775 O O . GLN B 1 61 ? -7.047 3.309 4.043 1 96.06 61 GLN B O 1
ATOM 1780 N N . LEU B 1 62 ? -6.32 2.52 2.029 1 95.75 62 LEU B N 1
ATOM 1781 C CA . LEU B 1 62 ? -7.633 2.613 1.395 1 95.75 62 LEU B CA 1
ATOM 1782 C C . LEU B 1 62 ? -8.391 1.293 1.508 1 95.75 62 LEU B C 1
ATOM 1784 O O . LEU B 1 62 ? -7.809 0.224 1.305 1 95.75 62 LEU B O 1
ATOM 1788 N N . PRO B 1 63 ? -9.648 1.408 1.931 1 92.56 63 PRO B N 1
ATOM 1789 C CA . PRO B 1 63 ? -10.453 0.182 1.908 1 92.56 63 PRO B CA 1
ATOM 1790 C C . PRO B 1 63 ? -10.773 -0.287 0.491 1 92.56 63 PRO B C 1
ATOM 1792 O O . PRO B 1 63 ? -10.609 0.474 -0.467 1 92.56 63 PRO B O 1
ATOM 1795 N N . ALA B 1 64 ? -11.148 -1.46 0.321 1 84.88 64 ALA B N 1
ATOM 1796 C CA . ALA B 1 64 ? -11.5 -2.018 -0.982 1 84.88 64 ALA B CA 1
ATOM 1797 C C . ALA B 1 64 ? -12.664 -1.254 -1.61 1 84.88 64 ALA B C 1
ATOM 1799 O O . ALA B 1 64 ? -12.758 -1.158 -2.836 1 84.88 64 ALA B O 1
ATOM 1800 N N . GLU B 1 65 ? -13.492 -0.672 -0.795 1 89.12 65 GLU B N 1
ATOM 1801 C CA . GLU B 1 65 ? -14.688 0.03 -1.259 1 89.12 65 GLU B CA 1
ATOM 1802 C C . GLU B 1 65 ? -14.406 1.514 -1.477 1 89.12 65 GLU B C 1
ATOM 1804 O O . GLU B 1 65 ? -15.328 2.295 -1.732 1 89.12 65 GLU B O 1
ATOM 1809 N N . TYR B 1 66 ? -13.195 1.892 -1.34 1 93.38 66 TYR B N 1
ATOM 1810 C CA . TYR B 1 66 ? -12.875 3.283 -1.632 1 93.38 66 TYR B CA 1
ATOM 1811 C C . TYR B 1 66 ? -13.391 3.686 -3.008 1 93.38 66 TYR B C 1
ATOM 1813 O O . TYR B 1 66 ? -13.289 2.918 -3.967 1 93.38 66 TYR B O 1
ATOM 1821 N N . PRO B 1 67 ? -14.031 4.805 -3.201 1 95.44 67 PRO B N 1
ATOM 1822 C CA . PRO B 1 67 ? -14.102 5.941 -2.283 1 95.44 67 PRO B CA 1
ATOM 1823 C C . PRO B 1 67 ? -15.391 5.965 -1.471 1 95.44 67 PRO B C 1
ATOM 1825 O O . PRO B 1 67 ? -15.742 6.992 -0.888 1 95.44 67 PRO B O 1
ATOM 1828 N N . PHE B 1 68 ? -16.047 4.875 -1.396 1 94.12 68 PHE B N 1
ATOM 1829 C CA . PHE B 1 68 ? -17.328 4.855 -0.708 1 94.12 68 PHE B CA 1
ATOM 1830 C C . PHE B 1 68 ? -17.141 4.691 0.795 1 94.12 68 PHE B C 1
ATOM 1832 O O . PHE B 1 68 ? -18.047 4.961 1.576 1 94.12 68 PHE B O 1
ATOM 1839 N N . LYS B 1 69 ? -16.047 4.18 1.197 1 95 69 LYS B N 1
ATOM 1840 C CA . LYS B 1 69 ? -15.641 4.102 2.6 1 95 69 LYS B CA 1
ATOM 1841 C C . LYS B 1 69 ? -14.336 4.855 2.84 1 95 69 LYS B C 1
ATOM 1843 O O . LYS B 1 69 ? -13.5 4.969 1.939 1 95 69 LYS B O 1
ATOM 1848 N N . PRO B 1 70 ? -14.156 5.352 4.059 1 96.44 70 PRO B N 1
ATOM 1849 C CA . PRO B 1 70 ? -13.016 6.227 4.348 1 96.44 70 PRO B CA 1
ATOM 1850 C C . PRO B 1 70 ? -11.711 5.453 4.512 1 96.44 70 PRO B C 1
ATOM 1852 O O . PRO B 1 70 ? -11.727 4.285 4.902 1 96.44 70 PRO B O 1
ATOM 1855 N N . PRO B 1 71 ? -10.672 6.117 4.242 1 97 71 PRO B N 1
ATOM 1856 C CA . PRO B 1 71 ? -9.344 5.547 4.512 1 97 71 PRO B CA 1
ATOM 1857 C C . PRO B 1 71 ? -8.945 5.652 5.984 1 97 71 PRO B C 1
ATOM 1859 O O . PRO B 1 71 ? -9.68 6.242 6.785 1 97 71 PRO B O 1
ATOM 1862 N N . SER B 1 72 ? -7.859 4.984 6.316 1 96.44 72 SER B N 1
ATOM 1863 C CA . SER B 1 72 ? -7.172 5.184 7.586 1 96.44 72 SER B CA 1
ATOM 1864 C C . SER B 1 72 ? -5.773 5.758 7.375 1 96.44 72 SER B C 1
ATOM 1866 O O . SER B 1 72 ? -5.184 5.586 6.309 1 96.44 72 SER B O 1
ATOM 1868 N N . PHE B 1 73 ? -5.305 6.461 8.406 1 94.62 73 PHE B N 1
ATOM 1869 C CA . PHE B 1 73 ? -4.004 7.121 8.375 1 94.62 73 PHE B CA 1
ATOM 1870 C C . PHE B 1 73 ? -3.219 6.824 9.648 1 94.62 73 PHE B C 1
ATOM 1872 O O . PHE B 1 73 ? -3.801 6.703 10.727 1 94.62 73 PHE B O 1
ATOM 1879 N N . MET B 1 74 ? -1.999 6.727 9.508 1 95.69 74 MET B N 1
ATOM 1880 C CA . MET B 1 74 ? -1.124 6.629 10.672 1 95.69 74 MET B CA 1
ATOM 1881 C C . MET B 1 74 ? 0.243 7.238 10.375 1 95.69 74 MET B C 1
ATOM 1883 O O . MET B 1 74 ? 0.692 7.242 9.227 1 95.69 74 MET B O 1
ATOM 1887 N N . LEU B 1 75 ? 0.824 7.801 11.375 1 95.31 75 LEU B N 1
ATOM 1888 C CA . LEU B 1 75 ? 2.205 8.258 11.258 1 95.31 75 LEU B CA 1
ATOM 1889 C C . LEU B 1 75 ? 3.178 7.141 11.625 1 95.31 75 LEU B C 1
ATOM 1891 O O . LEU B 1 75 ? 2.918 6.367 12.555 1 95.31 75 LEU B O 1
ATOM 1895 N N . LEU B 1 76 ? 4.262 7.082 10.922 1 93 76 LEU B N 1
ATOM 1896 C CA . LEU B 1 76 ? 5.242 6.02 11.109 1 93 76 LEU B CA 1
ATOM 1897 C C . LEU B 1 76 ? 6.5 6.551 11.789 1 93 76 LEU B C 1
ATOM 1899 O O . LEU B 1 76 ? 7.285 5.777 12.344 1 93 76 LEU B O 1
ATOM 1903 N N . THR B 1 77 ? 6.766 7.832 11.656 1 92.81 77 THR B N 1
ATOM 1904 C CA . THR B 1 77 ? 7.922 8.445 12.305 1 92.81 77 THR B CA 1
ATOM 1905 C C . THR B 1 77 ? 7.484 9.305 13.484 1 92.81 77 THR B C 1
ATOM 1907 O O . THR B 1 77 ? 6.367 9.82 13.508 1 92.81 77 THR B O 1
ATOM 1910 N N . PRO B 1 78 ? 8.406 9.414 14.461 1 93.44 78 PRO B N 1
ATOM 1911 C CA . PRO B 1 78 ? 8.062 10.297 15.586 1 93.44 78 PRO B CA 1
ATOM 1912 C C . PRO B 1 78 ? 7.676 11.703 15.133 1 93.44 78 PRO B C 1
ATOM 1914 O O . PRO B 1 78 ? 8.297 12.25 14.219 1 93.44 78 PRO B O 1
ATOM 1917 N N . ASN B 1 79 ? 6.668 12.289 15.812 1 95.19 79 ASN B N 1
ATOM 1918 C CA . ASN B 1 79 ? 6.117 13.555 15.336 1 95.19 79 ASN B CA 1
ATOM 1919 C C . ASN B 1 79 ? 5.586 14.406 16.484 1 95.19 79 ASN B C 1
ATOM 1921 O O . ASN B 1 79 ? 5.102 15.516 16.266 1 95.19 79 ASN B O 1
ATOM 1925 N N . SER B 1 80 ? 5.625 13.938 17.688 1 95 80 SER B N 1
ATOM 1926 C CA . SER B 1 80 ? 5.293 14.609 18.938 1 95 80 SER B CA 1
ATOM 1927 C C . SER B 1 80 ? 3.799 14.891 19.047 1 95 80 SER B C 1
ATOM 1929 O O . SER B 1 80 ? 3.355 15.609 19.938 1 95 80 SER B O 1
ATOM 1931 N N . ARG B 1 81 ? 2.965 14.453 18.094 1 95.69 81 ARG B N 1
ATOM 1932 C CA . ARG B 1 81 ? 1.529 14.719 18.094 1 95.69 81 ARG B CA 1
ATOM 1933 C C . ARG B 1 81 ? 0.734 13.422 18.203 1 95.69 81 ARG B C 1
ATOM 1935 O O . ARG B 1 81 ? -0.307 13.383 18.859 1 95.69 81 ARG B O 1
ATOM 1942 N N . PHE B 1 82 ? 1.181 12.422 17.516 1 95.62 82 PHE B N 1
ATOM 1943 C CA . PHE B 1 82 ? 0.48 11.141 17.469 1 95.62 82 PHE B CA 1
ATOM 1944 C C . PHE B 1 82 ? 1.428 9.992 17.781 1 95.62 82 PHE B C 1
ATOM 1946 O O . PHE B 1 82 ? 2.604 10.031 17.406 1 95.62 82 PHE B O 1
ATOM 1953 N N . GLU B 1 83 ? 0.853 8.961 18.406 1 95.69 83 GLU B N 1
ATOM 1954 C CA . GLU B 1 83 ? 1.589 7.707 18.516 1 95.69 83 GLU B CA 1
ATOM 1955 C C . GLU B 1 83 ? 1.847 7.102 17.141 1 95.69 83 GLU B C 1
ATOM 1957 O O . GLU B 1 83 ? 0.963 7.102 16.281 1 95.69 83 GLU B O 1
ATOM 1962 N N . THR B 1 84 ? 3.008 6.617 16.953 1 94.12 84 THR B N 1
ATOM 1963 C CA . THR B 1 84 ? 3.326 5.992 15.672 1 94.12 84 THR B CA 1
ATOM 1964 C C . THR B 1 84 ? 2.555 4.688 15.5 1 94.12 84 THR B C 1
ATOM 1966 O O . THR B 1 84 ? 2.158 4.062 16.484 1 94.12 84 THR B O 1
ATOM 1969 N N . GLN B 1 85 ? 2.299 4.27 14.352 1 93.38 85 GLN B N 1
ATOM 1970 C CA . GLN B 1 85 ? 1.66 3.012 13.977 1 93.38 85 GLN B CA 1
ATOM 1971 C C . GLN B 1 85 ? 0.258 2.91 14.57 1 93.38 85 GLN B C 1
ATOM 1973 O O . GLN B 1 85 ? -0.221 1.812 14.867 1 93.38 85 GLN B O 1
ATOM 1978 N N . THR B 1 86 ? -0.244 4.02 14.883 1 94.75 86 THR B N 1
ATOM 1979 C CA . THR B 1 86 ? -1.605 4.09 15.406 1 94.75 86 THR B CA 1
ATOM 1980 C C . THR B 1 86 ? -2.494 4.918 14.484 1 94.75 86 THR B C 1
ATOM 1982 O O . THR B 1 86 ? -2.131 6.035 14.102 1 94.75 86 THR B O 1
ATOM 1985 N N . LYS B 1 87 ? -3.662 4.324 14.164 1 95.06 87 LYS B N 1
ATOM 1986 C CA . LYS B 1 87 ? -4.57 5.039 13.273 1 95.06 87 LYS B CA 1
ATOM 1987 C C . LYS B 1 87 ? -5.039 6.352 13.906 1 95.06 87 LYS B C 1
ATOM 1989 O O . LYS B 1 87 ? -5.34 6.398 15.102 1 95.06 87 LYS B O 1
ATOM 1994 N N . ILE B 1 88 ? -5.113 7.305 13.102 1 94.81 88 ILE B N 1
ATOM 1995 C CA . ILE B 1 88 ? -5.438 8.648 13.562 1 94.81 88 ILE B CA 1
ATOM 1996 C C . ILE B 1 88 ? -6.93 8.922 13.367 1 94.81 88 ILE B C 1
ATOM 1998 O O . ILE B 1 88 ? -7.488 8.609 12.312 1 94.81 88 ILE B O 1
ATOM 2002 N N . CYS B 1 89 ? -7.531 9.438 14.391 1 93.38 89 CYS B N 1
ATOM 2003 C CA . CYS B 1 89 ? -8.945 9.789 14.328 1 93.38 89 CYS B CA 1
ATOM 2004 C C . CYS B 1 89 ? -9.133 11.172 13.695 1 93.38 89 CYS B C 1
ATOM 2006 O O . CYS B 1 89 ? -8.867 12.188 14.344 1 93.38 89 CYS B O 1
ATOM 2008 N N . LEU B 1 90 ? -9.453 11.258 12.492 1 89.69 90 LEU B N 1
ATOM 2009 C CA . LEU B 1 90 ? -9.859 12.445 11.758 1 89.69 90 LEU B CA 1
ATOM 2010 C C . LEU B 1 90 ? -11.281 12.297 11.219 1 89.69 90 LEU B C 1
ATOM 2012 O O . LEU B 1 90 ? -11.781 11.18 11.086 1 89.69 90 LEU B O 1
ATOM 2016 N N . SER B 1 91 ? -11.922 13.461 10.938 1 91.25 91 SER B N 1
ATOM 2017 C CA . SER B 1 91 ? -13.258 13.422 10.344 1 91.25 91 SER B CA 1
ATOM 2018 C C . SER B 1 91 ? -13.25 12.641 9.031 1 91.25 91 SER B C 1
ATOM 2020 O O . SER B 1 91 ? -14.266 12.055 8.648 1 91.25 91 SER B O 1
ATOM 2022 N N . MET B 1 92 ? -12.086 12.609 8.352 1 94.75 92 MET B N 1
ATOM 2023 C CA . MET B 1 92 ? -11.969 11.961 7.051 1 94.75 92 MET B CA 1
ATOM 2024 C C . MET B 1 92 ? -11.344 10.57 7.184 1 94.75 92 MET B C 1
ATOM 2026 O O . MET B 1 92 ? -10.812 10.031 6.215 1 94.75 92 MET B O 1
ATOM 2030 N N . SER B 1 93 ? -11.336 10.023 8.391 1 93.81 93 SER B N 1
ATOM 2031 C CA . SER B 1 93 ? -10.75 8.703 8.617 1 93.81 93 SER B CA 1
ATOM 2032 C C . SER B 1 93 ? -11.828 7.676 8.945 1 93.81 93 SER B C 1
ATOM 2034 O O . SER B 1 93 ? -13 8.023 9.117 1 93.81 93 SER B O 1
ATOM 2036 N N . ASN B 1 94 ? -11.383 6.426 9.062 1 94.44 94 ASN B N 1
ATOM 2037 C CA . ASN B 1 94 ? -12.305 5.316 9.281 1 94.44 94 ASN B CA 1
ATOM 2038 C C . ASN B 1 94 ? -12.828 5.293 10.711 1 94.44 94 ASN B C 1
ATOM 2040 O O . ASN B 1 94 ? -13.695 4.484 11.047 1 94.44 94 ASN B O 1
ATOM 2044 N N . HIS B 1 95 ? -12.367 6.211 11.57 1 91.75 95 HIS B N 1
ATOM 2045 C CA . HIS B 1 95 ? -12.922 6.359 12.914 1 91.75 95 HIS B CA 1
ATOM 2046 C C . HIS B 1 95 ? -14.281 7.055 12.867 1 91.75 95 HIS B C 1
ATOM 2048 O O . HIS B 1 95 ? -15.055 6.961 13.82 1 91.75 95 HIS B O 1
ATOM 2054 N N . HIS B 1 96 ? -14.555 7.742 11.758 1 92.06 96 HIS B N 1
ATOM 2055 C CA . HIS B 1 96 ? -15.797 8.484 11.617 1 92.06 96 HIS B CA 1
ATOM 2056 C C . HIS B 1 96 ? -16.422 8.25 10.242 1 92.06 96 HIS B C 1
ATOM 2058 O O . HIS B 1 96 ? -16.625 9.195 9.477 1 92.06 96 HIS B O 1
ATOM 2064 N N . PRO B 1 97 ? -16.781 7.047 9.93 1 94.19 97 PRO B N 1
ATOM 2065 C CA . PRO B 1 97 ? -17.328 6.738 8.609 1 94.19 97 PRO B CA 1
ATOM 2066 C C . PRO B 1 97 ? -18.578 7.559 8.281 1 94.19 97 PRO B C 1
ATOM 2068 O O . PRO B 1 97 ? -18.859 7.816 7.109 1 94.19 97 PRO B O 1
ATOM 2071 N N . GLU B 1 98 ? -19.25 8.008 9.25 1 95.75 98 GLU B N 1
ATOM 2072 C CA . GLU B 1 98 ? -20.484 8.781 9.062 1 95.75 98 GLU B CA 1
ATOM 2073 C C . GLU B 1 98 ? -20.172 10.156 8.484 1 95.75 98 GLU B C 1
ATOM 2075 O O . GLU B 1 98 ? -21.047 10.789 7.883 1 95.75 98 GLU B O 1
ATOM 2080 N N . HIS B 1 99 ? -18.969 10.648 8.734 1 96.38 99 HIS B N 1
ATOM 2081 C CA . HIS B 1 99 ? -18.625 11.984 8.289 1 96.38 99 HIS B CA 1
ATOM 2082 C C . HIS B 1 99 ? -17.922 11.945 6.926 1 96.38 99 HIS B C 1
ATOM 2084 O O . HIS B 1 99 ? -17.781 12.977 6.27 1 96.38 99 HIS B O 1
ATOM 2090 N N . TRP B 1 100 ? -17.578 10.805 6.418 1 96.62 100 TRP B N 1
ATOM 2091 C CA . TRP B 1 100 ? -16.828 10.664 5.18 1 96.62 100 TRP B CA 1
ATOM 2092 C C . TRP B 1 100 ? -17.672 11.055 3.973 1 96.62 100 TRP B C 1
ATOM 2094 O O . TRP B 1 100 ? -18.859 10.711 3.904 1 96.62 100 TRP B O 1
ATOM 2104 N N . GLN B 1 101 ? -17.031 11.797 3.041 1 97 101 GLN B N 1
ATOM 2105 C CA . GLN B 1 101 ? -17.641 12.117 1.753 1 97 101 GLN B CA 1
ATOM 2106 C C . GLN B 1 101 ? -16.844 11.516 0.603 1 97 101 GLN B C 1
ATOM 2108 O O . GLN B 1 101 ? -15.641 11.758 0.473 1 97 101 GLN B O 1
ATOM 2113 N N . PRO B 1 102 ? -17.562 10.82 -0.276 1 96.38 102 PRO B N 1
ATOM 2114 C CA . PRO B 1 102 ? -16.859 10.211 -1.404 1 96.38 102 PRO B CA 1
ATOM 2115 C C . PRO B 1 102 ? -16.156 11.234 -2.295 1 96.38 102 PRO B C 1
ATOM 2117 O O . PRO B 1 102 ? -15.281 10.875 -3.086 1 96.38 102 PRO B O 1
ATOM 2120 N N . SER B 1 103 ? -16.531 12.5 -2.141 1 96.75 103 SER B N 1
ATOM 2121 C CA . SER B 1 103 ? -15.914 13.547 -2.945 1 96.75 103 SER B CA 1
ATOM 2122 C C . SER B 1 103 ? -14.539 13.922 -2.4 1 96.75 103 SER B C 1
ATOM 2124 O O . SER B 1 103 ? -13.766 14.602 -3.074 1 96.75 103 SER B O 1
ATOM 2126 N N . TRP B 1 104 ? -14.219 13.508 -1.197 1 97.19 104 TRP B N 1
ATOM 2127 C CA . TRP B 1 104 ? -12.914 13.812 -0.622 1 97.19 104 TRP B CA 1
ATOM 2128 C C . TRP B 1 104 ? -11.828 12.922 -1.22 1 97.19 104 TRP B C 1
ATOM 2130 O O . TRP B 1 104 ? -12.117 11.828 -1.713 1 97.19 104 TRP B O 1
ATOM 2140 N N . SER B 1 105 ? -10.609 13.438 -1.22 1 97.12 105 SER B N 1
ATOM 2141 C CA . SER B 1 105 ? -9.492 12.734 -1.833 1 97.12 105 SER B CA 1
ATOM 2142 C C . SER B 1 105 ? -8.367 12.5 -0.827 1 97.12 105 SER B C 1
ATOM 2144 O O . SER B 1 105 ? -8.398 13.039 0.281 1 97.12 105 SER B O 1
ATOM 2146 N N . VAL B 1 106 ? -7.418 11.711 -1.226 1 96.88 106 VAL B N 1
ATOM 2147 C CA . VAL B 1 106 ? -6.203 11.523 -0.436 1 96.88 106 VAL B CA 1
ATOM 2148 C C . VAL B 1 106 ? -5.516 12.867 -0.222 1 96.88 106 VAL B C 1
ATOM 2150 O O . VAL B 1 106 ? -5.031 13.156 0.875 1 96.88 106 VAL B O 1
ATOM 2153 N N . ARG B 1 107 ? -5.484 13.695 -1.304 1 96.62 107 ARG B N 1
ATOM 2154 C CA . ARG B 1 107 ? -4.91 15.031 -1.182 1 96.62 107 ARG B CA 1
ATOM 2155 C C . ARG B 1 107 ? -5.613 15.836 -0.091 1 96.62 107 ARG B C 1
ATOM 2157 O O . ARG B 1 107 ? -4.961 16.406 0.78 1 96.62 107 ARG B O 1
ATOM 2164 N N . THR B 1 108 ? -6.93 15.867 -0.149 1 96.62 108 THR B N 1
ATOM 2165 C CA . THR B 1 108 ? -7.715 16.594 0.841 1 96.62 108 THR B CA 1
ATOM 2166 C C . THR B 1 108 ? -7.414 16.094 2.248 1 96.62 108 THR B C 1
ATOM 2168 O O . THR B 1 108 ? -7.297 16.875 3.188 1 96.62 108 THR B O 1
ATOM 2171 N N . ALA B 1 109 ? -7.297 14.812 2.381 1 96.62 109 ALA B N 1
ATOM 2172 C CA . ALA B 1 109 ? -7.031 14.195 3.68 1 96.62 109 ALA B CA 1
ATOM 2173 C C . ALA B 1 109 ? -5.66 14.602 4.211 1 96.62 109 ALA B C 1
ATOM 2175 O O . ALA B 1 109 ? -5.504 14.875 5.402 1 96.62 109 ALA B O 1
ATOM 2176 N N . LEU B 1 110 ? -4.664 14.633 3.336 1 96.81 110 LEU B N 1
ATOM 2177 C CA . LEU B 1 110 ? -3.314 15.008 3.744 1 96.81 110 LEU B CA 1
ATOM 2178 C C . LEU B 1 110 ? -3.262 16.469 4.16 1 96.81 110 LEU B C 1
ATOM 2180 O O . LEU B 1 110 ? -2.615 16.812 5.152 1 96.81 110 LEU B O 1
ATOM 2184 N N . VAL B 1 111 ? -3.949 17.312 3.475 1 96.94 111 VAL B N 1
ATOM 2185 C CA . VAL B 1 111 ? -4.023 18.719 3.826 1 96.94 111 VAL B CA 1
ATOM 2186 C C . VAL B 1 111 ? -4.703 18.875 5.184 1 96.94 111 VAL B C 1
ATOM 2188 O O . VAL B 1 111 ? -4.25 19.672 6.023 1 96.94 111 VAL B O 1
ATOM 2191 N N . ALA B 1 112 ? -5.785 18.078 5.371 1 96.31 112 ALA B N 1
ATOM 2192 C CA . ALA B 1 112 ? -6.488 18.109 6.652 1 96.31 112 ALA B CA 1
ATOM 2193 C C . ALA B 1 112 ? -5.582 17.656 7.785 1 96.31 112 ALA B C 1
ATOM 2195 O O . ALA B 1 112 ? -5.582 18.234 8.867 1 96.31 112 ALA B O 1
ATOM 2196 N N . LEU B 1 113 ? -4.816 16.641 7.57 1 96.56 113 LEU B N 1
ATOM 2197 C CA . LEU B 1 113 ? -3.895 16.125 8.57 1 96.56 113 LEU B CA 1
ATOM 2198 C C . LEU B 1 113 ? -2.869 17.188 8.969 1 96.56 113 LEU B C 1
ATOM 2200 O O . LEU B 1 113 ? -2.604 17.391 10.156 1 96.56 113 LEU B O 1
ATOM 2204 N N . ILE B 1 114 ? -2.271 17.875 7.984 1 97.12 114 ILE B N 1
ATOM 2205 C CA . ILE B 1 114 ? -1.285 18.922 8.234 1 97.12 114 ILE B CA 1
ATOM 2206 C C . ILE B 1 114 ? -1.905 20.016 9.094 1 97.12 114 ILE B C 1
ATOM 2208 O O . ILE B 1 114 ? -1.3 20.469 10.07 1 97.12 114 ILE B O 1
ATOM 2212 N N . ALA B 1 115 ? -3.139 20.406 8.742 1 96.19 115 ALA B N 1
ATOM 2213 C CA . ALA B 1 115 ? -3.828 21.453 9.469 1 96.19 115 ALA B CA 1
ATOM 2214 C C . ALA B 1 115 ? -4.172 21.016 10.891 1 96.19 115 ALA B C 1
ATOM 2216 O O . ALA B 1 115 ? -4.254 21.828 11.805 1 96.19 115 ALA B O 1
ATOM 2217 N N . PHE B 1 116 ? -4.281 19.734 11.062 1 94.81 116 PHE B N 1
ATOM 2218 C CA . PHE B 1 116 ? -4.723 19.172 12.328 1 94.81 116 PHE B CA 1
ATOM 2219 C C . PHE B 1 116 ? -3.561 19.062 13.312 1 94.81 116 PHE B C 1
ATOM 2221 O O . PHE B 1 116 ? -3.766 19.031 14.523 1 94.81 116 PHE B O 1
ATOM 2228 N N . MET B 1 117 ? -2.367 19.031 12.906 1 95.38 117 MET B N 1
ATOM 2229 C CA . MET B 1 117 ? -1.179 18.766 13.711 1 95.38 117 MET B CA 1
ATOM 2230 C C . MET B 1 117 ? -1.098 19.734 14.891 1 95.38 117 MET B C 1
ATOM 2232 O O . MET B 1 117 ? -0.9 19.312 16.031 1 95.38 117 MET B O 1
ATOM 2236 N N . PRO B 1 118 ? -1.325 20.984 14.672 1 95.5 118 PRO B N 1
ATOM 2237 C CA . PRO B 1 118 ? -1.125 21.906 15.781 1 95.5 118 PRO B CA 1
ATOM 2238 C C . PRO B 1 118 ? -2.348 22.016 16.688 1 95.5 118 PRO B C 1
ATOM 2240 O O . PRO B 1 118 ? -2.334 22.766 17.672 1 95.5 118 PRO B O 1
ATOM 2243 N N . THR B 1 119 ? -3.4 21.266 16.438 1 93.25 119 THR B N 1
ATOM 2244 C CA . THR B 1 119 ? -4.59 21.344 17.281 1 93.25 119 THR B CA 1
ATOM 2245 C C . THR B 1 119 ? -4.359 20.656 18.625 1 93.25 119 THR B C 1
ATOM 2247 O O . THR B 1 119 ? -3.416 19.875 18.766 1 93.25 119 THR B O 1
ATOM 2250 N N . ASN B 1 120 ? -5.207 20.969 19.562 1 90.19 120 ASN B N 1
ATOM 2251 C CA . ASN B 1 120 ? -5.082 20.391 20.891 1 90.19 120 ASN B CA 1
ATOM 2252 C C . ASN B 1 120 ? -5.418 18.891 20.891 1 90.19 120 ASN B C 1
ATOM 2254 O O . ASN B 1 120 ? -6.453 18.5 20.344 1 90.19 120 ASN B O 1
ATOM 2258 N N . PRO B 1 121 ? -4.555 18.062 21.438 1 84.69 121 PRO B N 1
ATOM 2259 C CA . PRO B 1 121 ? -4.801 16.625 21.438 1 84.69 121 PRO B CA 1
ATOM 2260 C C . PRO B 1 121 ? -6.066 16.25 22.219 1 84.69 121 PRO B C 1
ATOM 2262 O O . PRO B 1 121 ? -6.695 15.227 21.922 1 84.69 121 PRO B O 1
ATOM 2265 N N . ASN B 1 122 ? -6.59 16.938 23 1 79.44 122 ASN B N 1
ATOM 2266 C CA . ASN B 1 122 ? -7.777 16.781 23.828 1 79.44 122 ASN B CA 1
ATOM 2267 C C . ASN B 1 122 ? -8.047 15.312 24.141 1 79.44 122 ASN B C 1
ATOM 2269 O O . ASN B 1 122 ? -9.195 14.867 24.125 1 79.44 122 ASN B O 1
ATOM 2273 N N . GLY B 1 123 ? -7.047 14.438 24.234 1 74.5 123 GLY B N 1
ATOM 2274 C CA . GLY B 1 123 ? -7.227 13.062 24.672 1 74.5 123 GLY B CA 1
ATOM 2275 C C . GLY B 1 123 ? -7.664 12.133 23.562 1 74.5 123 GLY B C 1
ATOM 2276 O O . GLY B 1 123 ? -8.141 11.023 23.812 1 74.5 123 GLY B O 1
ATOM 2277 N N . ALA B 1 124 ? -7.594 12.57 22.406 1 75.75 124 ALA B N 1
ATOM 2278 C CA . ALA B 1 124 ? -7.941 11.688 21.297 1 75.75 124 ALA B CA 1
ATOM 2279 C C . ALA B 1 124 ? -7.035 10.461 21.25 1 75.75 124 ALA B C 1
ATOM 2281 O O . ALA B 1 124 ? -5.891 10.516 21.719 1 75.75 124 ALA B O 1
ATOM 2282 N N . LEU B 1 125 ? -7.559 9.328 20.859 1 80.25 125 LEU B N 1
ATOM 2283 C CA . LEU B 1 125 ? -6.805 8.086 20.75 1 80.25 125 LEU B CA 1
ATOM 2284 C C . LEU B 1 125 ? -5.48 8.32 20.031 1 80.25 125 LEU B C 1
ATOM 2286 O O . LEU B 1 125 ? -5.445 8.961 18.969 1 80.25 125 LEU B O 1
ATOM 2290 N N . GLY B 1 126 ? -4.371 7.922 20.734 1 85.69 126 GLY B N 1
ATOM 2291 C CA . GLY B 1 126 ? -3.057 7.957 20.109 1 85.69 126 GLY B CA 1
ATOM 2292 C C . GLY B 1 126 ? -2.418 9.336 20.141 1 85.69 126 GLY B C 1
ATOM 2293 O O . GLY B 1 126 ? -1.365 9.547 19.547 1 85.69 126 GLY B O 1
ATOM 2294 N N . SER B 1 127 ? -3.098 10.297 20.766 1 91.94 127 SER B N 1
ATOM 2295 C CA . SER B 1 127 ? -2.529 11.641 20.828 1 91.94 127 SER B CA 1
ATOM 2296 C C . SER B 1 127 ? -1.403 11.711 21.859 1 91.94 127 SER B C 1
ATOM 2298 O O . SER B 1 127 ? -1.412 10.984 22.859 1 91.94 127 SER B O 1
ATOM 2300 N N . LEU B 1 128 ? -0.486 12.492 21.578 1 93.5 128 LEU B N 1
ATOM 2301 C CA . LEU B 1 128 ? 0.627 12.781 22.469 1 93.5 128 LEU B CA 1
ATOM 2302 C C . LEU B 1 128 ? 0.565 14.227 22.953 1 93.5 128 LEU B C 1
ATOM 2304 O O . LEU B 1 128 ? 0.01 15.094 22.281 1 93.5 128 LEU B O 1
ATOM 2308 N N . ASP B 1 129 ? 1.103 14.391 24.188 1 90.94 129 ASP B N 1
ATOM 2309 C CA . ASP B 1 129 ? 1.104 15.727 24.766 1 90.94 129 ASP B CA 1
ATOM 2310 C C . ASP B 1 129 ? 2.52 16.156 25.156 1 90.94 129 ASP B C 1
ATOM 2312 O O . ASP B 1 129 ? 2.949 15.953 26.281 1 90.94 129 ASP B O 1
ATOM 2316 N N . PHE B 1 130 ? 3.172 16.781 24.25 1 93.25 130 PHE B N 1
ATOM 2317 C CA . PHE B 1 130 ? 4.516 17.312 24.469 1 93.25 130 PHE B CA 1
ATOM 2318 C C . PHE B 1 130 ? 4.473 18.828 24.672 1 93.25 130 PHE B C 1
ATOM 2320 O O . PHE B 1 130 ? 3.52 19.484 24.266 1 93.25 130 PHE B O 1
ATOM 2327 N N . LYS B 1 131 ? 5.52 19.281 25.344 1 94.19 131 LYS B N 1
ATOM 2328 C CA . LYS B 1 131 ? 5.695 20.734 25.453 1 94.19 131 LYS B CA 1
ATOM 2329 C C . LYS B 1 131 ? 6.176 21.328 24.125 1 94.19 131 LYS B C 1
ATOM 2331 O O . LYS B 1 131 ? 6.781 20.625 23.312 1 94.19 131 LYS B O 1
ATOM 2336 N N . LYS B 1 132 ? 5.895 22.547 23.953 1 95.19 132 LYS B N 1
ATOM 2337 C CA . LYS B 1 132 ? 6.23 23.234 22.703 1 95.19 132 LYS B CA 1
ATOM 2338 C C . LYS B 1 132 ? 7.715 23.078 22.375 1 95.19 132 LYS B C 1
ATOM 2340 O O . LYS B 1 132 ? 8.07 22.812 21.219 1 95.19 132 LYS B O 1
ATOM 2345 N N . GLU B 1 133 ? 8.555 23.234 23.359 1 95.75 133 GLU B N 1
ATOM 2346 C CA . GLU B 1 133 ? 9.992 23.156 23.156 1 95.75 133 GLU B CA 1
ATOM 2347 C C . GLU B 1 133 ? 10.406 21.75 22.703 1 95.75 133 GLU B C 1
ATOM 2349 O O . GLU B 1 133 ? 11.281 21.609 21.844 1 95.75 133 GLU B O 1
ATOM 2354 N N . GLU B 1 134 ? 9.781 20.781 23.219 1 95.88 134 GLU B N 1
ATOM 2355 C CA . GLU B 1 134 ? 10.07 19.406 22.844 1 95.88 134 GLU B CA 1
ATOM 2356 C C . GLU B 1 134 ? 9.617 19.125 21.406 1 95.88 134 GLU B C 1
ATOM 2358 O O . GLU B 1 134 ? 10.305 18.406 20.672 1 95.88 134 GLU B O 1
ATOM 2363 N N . ARG B 1 135 ? 8.445 19.703 21.047 1 96.62 135 ARG B N 1
ATOM 2364 C CA . ARG B 1 135 ? 7.961 19.547 19.672 1 96.62 135 ARG B CA 1
ATOM 2365 C C . ARG B 1 135 ? 8.938 20.156 18.672 1 96.62 135 ARG B C 1
ATOM 2367 O O . ARG B 1 135 ? 9.227 19.547 17.641 1 96.62 135 ARG B O 1
ATOM 2374 N N . ARG B 1 136 ? 9.461 21.297 19.016 1 96.38 136 ARG B N 1
ATOM 2375 C CA . ARG B 1 136 ? 10.422 21.953 18.141 1 96.38 136 ARG B CA 1
ATOM 2376 C C . ARG B 1 136 ? 11.703 21.141 18.016 1 96.38 136 ARG B C 1
ATOM 2378 O O . ARG B 1 136 ? 12.266 21.031 16.922 1 96.38 136 ARG B O 1
ATOM 2385 N N . ALA B 1 137 ? 12.109 20.562 19.094 1 95.19 137 ALA B N 1
ATOM 2386 C CA . ALA B 1 137 ? 13.305 19.719 19.062 1 95.19 137 ALA B CA 1
ATOM 2387 C C . ALA B 1 137 ? 13.094 18.484 18.188 1 95.19 137 ALA B C 1
ATOM 2389 O O . ALA B 1 137 ? 13.977 18.109 17.422 1 95.19 137 ALA B O 1
ATOM 2390 N N . LEU B 1 138 ? 11.953 17.938 18.328 1 94 138 LEU B N 1
ATOM 2391 C CA . LEU B 1 138 ? 11.641 16.75 17.547 1 94 138 LEU B CA 1
ATOM 2392 C C . LEU B 1 138 ? 11.5 17.094 16.078 1 94 138 LEU B C 1
ATOM 2394 O O . LEU B 1 138 ? 11.852 16.281 15.211 1 94 138 LEU B O 1
ATOM 2398 N N . ALA B 1 139 ? 10.93 18.266 15.758 1 94.44 139 ALA B N 1
ATOM 2399 C CA . ALA B 1 139 ? 10.812 18.719 14.375 1 94.44 139 ALA B CA 1
ATOM 2400 C C . ALA B 1 139 ? 12.18 18.75 13.688 1 94.44 139 ALA B C 1
ATOM 2402 O O . ALA B 1 139 ? 12.328 18.281 12.562 1 94.44 139 ALA B O 1
ATOM 2403 N N . VAL B 1 140 ? 13.164 19.234 14.398 1 91.38 140 VAL B N 1
ATOM 2404 C CA . VAL B 1 140 ? 14.523 19.297 13.867 1 91.38 140 VAL B CA 1
ATOM 2405 C C . VAL B 1 140 ? 15.062 17.891 13.641 1 91.38 140 VAL B C 1
ATOM 2407 O O . VAL B 1 140 ? 15.648 17.594 12.602 1 91.38 140 VAL B O 1
ATOM 2410 N N . LYS B 1 141 ? 14.797 17 14.547 1 91.12 141 LYS B N 1
ATOM 2411 C CA . LYS B 1 141 ? 15.297 15.625 14.484 1 91.12 141 LYS B CA 1
ATOM 2412 C C . LYS B 1 141 ? 14.648 14.859 13.336 1 91.12 141 LYS B C 1
ATOM 2414 O O . LYS B 1 141 ? 15.25 13.938 12.781 1 91.12 141 LYS B O 1
ATOM 2419 N N . SER B 1 142 ? 13.391 15.203 13.023 1 90.62 142 SER B N 1
ATOM 2420 C CA . SER B 1 142 ? 12.617 14.492 12.008 1 90.62 142 SER B CA 1
ATOM 2421 C C . SER B 1 142 ? 13.25 14.625 10.633 1 90.62 142 SER B C 1
ATOM 2423 O O . SER B 1 142 ? 12.992 13.812 9.742 1 90.62 142 SER B O 1
ATOM 2425 N N . GLN B 1 143 ? 14.055 15.656 10.438 1 84.94 143 GLN B N 1
ATOM 2426 C CA . GLN B 1 143 ? 14.727 15.883 9.156 1 84.94 143 GLN B CA 1
ATOM 2427 C C . GLN B 1 143 ? 15.812 14.836 8.914 1 84.94 143 GLN B C 1
ATOM 2429 O O . GLN B 1 143 ? 16.203 14.594 7.77 1 84.94 143 GLN B O 1
ATOM 2434 N N . GLU B 1 144 ? 16.234 14.305 10 1 74.25 144 GLU B N 1
ATOM 2435 C CA . GLU B 1 144 ? 17.328 13.344 9.914 1 74.25 144 GLU B CA 1
ATOM 2436 C C . GLU B 1 144 ? 16.797 11.93 9.648 1 74.25 144 GLU B C 1
ATOM 2438 O O . GLU B 1 144 ? 17.531 11.07 9.164 1 74.25 144 GLU B O 1
ATOM 2443 N N . ALA B 1 145 ? 15.539 11.688 10.078 1 58.44 145 ALA B N 1
ATOM 2444 C CA . ALA B 1 145 ? 15.062 10.312 10.133 1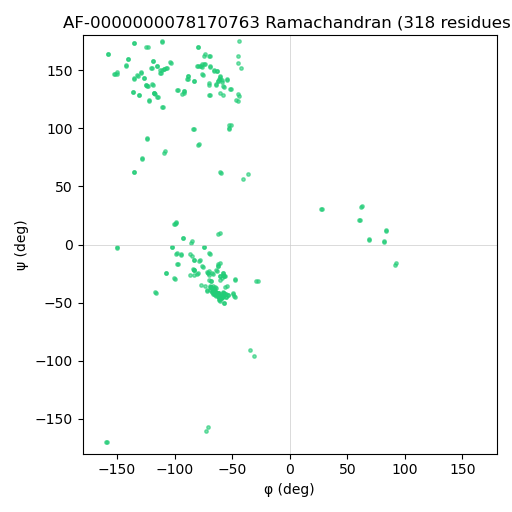 58.44 145 ALA B CA 1
ATOM 2445 C C . ALA B 1 145 ? 14.039 10.039 9.047 1 58.44 145 ALA B C 1
ATOM 2447 O O . ALA B 1 145 ? 12.984 10.68 9 1 58.44 145 ALA B O 1
ATOM 2448 N N . ALA B 1 146 ? 14.336 9.789 7.84 1 54.59 146 ALA B N 1
ATOM 2449 C CA . ALA B 1 146 ? 13.273 9.266 6.988 1 54.59 146 ALA B CA 1
ATOM 2450 C C . ALA B 1 146 ? 12.742 7.945 7.531 1 54.59 146 ALA B C 1
ATOM 2452 O O . ALA B 1 146 ? 13.484 7.164 8.125 1 54.59 146 ALA B O 1
ATOM 2453 N N . PRO B 1 147 ? 11.312 7.879 7.637 1 55.06 147 PRO B N 1
ATOM 2454 C CA . PRO B 1 147 ? 10.734 6.668 8.227 1 55.06 147 PRO B CA 1
ATOM 2455 C C . PRO B 1 147 ? 11.375 5.387 7.699 1 55.06 147 PRO B C 1
ATOM 2457 O O . PRO B 1 147 ? 11.859 5.359 6.562 1 55.06 147 PRO B O 1
ATOM 2460 N N . ARG B 1 148 ? 11.836 4.48 8.711 1 45.06 148 ARG B N 1
ATOM 2461 C CA . ARG B 1 148 ? 12.164 3.096 8.398 1 45.06 148 ARG B CA 1
ATOM 2462 C C . ARG B 1 148 ? 10.961 2.355 7.832 1 45.06 148 ARG B C 1
ATOM 2464 O O . ARG B 1 148 ? 9.977 2.133 8.539 1 45.06 148 ARG B O 1
ATOM 2471 N N . PHE B 1 149 ? 10.594 2.865 6.797 1 42.88 149 PHE B N 1
ATOM 2472 C CA . PHE B 1 149 ? 9.32 2.389 6.285 1 42.88 149 PHE B CA 1
ATOM 2473 C C . PHE B 1 149 ? 9.133 0.907 6.586 1 42.88 149 PHE B C 1
ATOM 2475 O O . PHE B 1 149 ? 8.062 0.491 7.051 1 42.88 149 PHE B O 1
ATOM 2482 N N . GLY B 1 150 ? 9.484 0.001 5.816 1 41.03 150 GLY B N 1
ATOM 2483 C CA . GLY B 1 150 ? 9.25 -1.429 5.688 1 41.03 150 GLY B CA 1
ATOM 2484 C C . GLY B 1 150 ? 9.969 -2.248 6.746 1 41.03 150 GLY B C 1
ATOM 2485 O O . GLY B 1 150 ? 10.258 -1.748 7.832 1 41.03 150 GLY B O 1
ATOM 2486 N N . SER B 1 151 ? 10.164 -3.576 6.516 1 40.31 151 SER B N 1
ATOM 2487 C CA . SER B 1 151 ? 11.086 -4.418 7.273 1 40.31 151 SER B CA 1
ATOM 2488 C C . SER B 1 151 ? 12.406 -3.705 7.52 1 40.31 151 SER B C 1
ATOM 2490 O O . SER B 1 151 ? 12.742 -2.75 6.816 1 40.31 151 SER B O 1
ATOM 2492 N N . PRO B 1 152 ? 13.148 -4.027 8.648 1 41.72 152 PRO B N 1
ATOM 2493 C CA . PRO B 1 152 ? 14.523 -3.553 8.781 1 41.72 152 PRO B CA 1
ATOM 2494 C C . PRO B 1 152 ? 15.203 -3.324 7.43 1 41.72 152 PRO B C 1
ATOM 2496 O O . PRO B 1 152 ? 16.016 -2.406 7.289 1 41.72 152 PRO B O 1
ATOM 2499 N N . GLU B 1 153 ? 14.875 -4.023 6.488 1 38.16 153 GLU B N 1
ATOM 2500 C CA . GLU B 1 153 ? 15.445 -3.934 5.145 1 38.16 153 GLU B CA 1
ATOM 2501 C C . GLU B 1 153 ? 14.977 -2.67 4.43 1 38.16 153 GLU B C 1
ATOM 2503 O O . GLU B 1 153 ? 15.742 -2.049 3.689 1 38.16 153 GLU B O 1
ATOM 2508 N N . ARG B 1 154 ? 13.758 -2.334 4.605 1 38.28 154 ARG B N 1
ATOM 2509 C CA . ARG B 1 154 ? 13.305 -1.106 3.965 1 38.28 154 ARG B CA 1
ATOM 2510 C C . ARG B 1 154 ? 14 0.114 4.555 1 38.28 154 ARG B C 1
ATOM 2512 O O . ARG B 1 154 ? 14.32 1.062 3.834 1 38.28 154 ARG B O 1
ATOM 2519 N N . GLN B 1 155 ? 14.18 0.2 5.797 1 41.06 155 GLN B N 1
ATOM 2520 C CA . GLN B 1 155 ? 14.875 1.282 6.488 1 41.06 155 GLN B CA 1
ATOM 2521 C C . GLN B 1 155 ? 16.219 1.572 5.84 1 41.06 155 GLN B C 1
ATOM 2523 O O . GLN B 1 155 ? 16.625 2.73 5.734 1 41.06 155 GLN B O 1
ATOM 2528 N N . LYS B 1 156 ? 16.938 0.619 5.496 1 41.06 156 LYS B N 1
ATOM 2529 C CA . LYS B 1 156 ? 18.25 0.852 4.891 1 41.06 156 LYS B CA 1
ATOM 2530 C C . LYS B 1 156 ? 18.141 1.774 3.68 1 41.06 156 LYS B C 1
ATOM 2532 O O . LYS B 1 156 ? 19 2.619 3.455 1 41.06 156 LYS B O 1
ATOM 2537 N N . LEU B 1 157 ? 17.094 1.661 2.93 1 36.5 157 LEU B N 1
ATOM 2538 C CA . LEU B 1 157 ? 16.984 2.377 1.665 1 36.5 157 LEU B CA 1
ATOM 2539 C C . LEU B 1 157 ? 16.641 3.846 1.901 1 36.5 157 LEU B C 1
ATOM 2541 O O . LEU B 1 157 ? 17.141 4.723 1.188 1 36.5 157 LEU B O 1
ATOM 2545 N N . ILE B 1 158 ? 15.883 4.246 2.84 1 38.44 158 ILE B N 1
ATOM 2546 C CA . ILE B 1 158 ? 15.602 5.645 3.158 1 38.44 158 ILE B CA 1
ATOM 2547 C C . ILE B 1 158 ? 16.875 6.324 3.66 1 38.44 158 ILE B C 1
ATOM 2549 O O . ILE B 1 158 ? 17.109 7.5 3.367 1 38.44 158 ILE B O 1
ATOM 2553 N N . ASP B 1 159 ? 17.609 5.637 4.383 1 40.06 159 ASP B N 1
ATOM 2554 C CA . ASP B 1 159 ? 18.859 6.207 4.879 1 40.06 159 ASP B CA 1
ATOM 2555 C C . ASP B 1 159 ? 19.766 6.629 3.725 1 40.06 159 ASP B C 1
ATOM 2557 O O . ASP B 1 159 ? 20.688 7.426 3.912 1 40.06 159 ASP B O 1
ATOM 2561 N N . GLU B 1 160 ? 19.578 5.934 2.688 1 34.78 160 GLU B N 1
ATOM 2562 C CA . GLU B 1 160 ? 20.562 6.195 1.637 1 34.78 160 GLU B CA 1
ATOM 2563 C C . GLU B 1 160 ? 20.125 7.371 0.765 1 34.78 160 GLU B C 1
ATOM 2565 O O . GLU B 1 160 ? 20.891 7.82 -0.098 1 34.78 160 GLU B O 1
ATOM 2570 N N . VAL B 1 161 ? 18.906 7.758 1.039 1 33.84 161 VAL B N 1
ATOM 2571 C CA . VAL B 1 161 ? 18.641 8.953 0.254 1 33.84 161 VAL B CA 1
ATOM 2572 C C . VAL B 1 161 ? 18.938 10.195 1.092 1 33.84 161 VAL B C 1
ATOM 2574 O O . VAL B 1 161 ? 18.562 10.266 2.266 1 33.84 161 VAL B O 1
#

Foldseek 3Di:
DPDCVVVPDVPVVVVVVVVVVVVCVVDPDPVDDDDPFKDKDWDAADPPALLHLAIWIWMWGHDPPPPLFAIWIATQDDQQFFAGPDTDDDLRHNVNRVSHDNVDDPVNVSVVVNVCRRDDSPVGPGTHDDDSVVNNVVRNVNVQQQGCPDPVVSRVVSNVD/DQDCVVVPDVPVVVVVVVVVVVVCVVDPDPVDDDDPFKDKDWDAADPPALLHLAIWIWMWGHDPPPPLFAIWIATQDDQQFFAGPDTDDDLRHNVNRVSHDNVDDPVNVSVVVNVCRRDDSPVGPGTHDDDSVVNNVVRNVNVQQDGCPDPVVSRVVVNVD

pLDDT: mean 85.12, std 18.14, range [33.84, 97.31]

Sequence (322 aa):
MATMDKYNLKNPAMKRILQEIKEMQSSPSDDFMSLPLEWQFGIAGPRDSEFEGGIYHGRIQLPAEYPFKPPSFMLLTPNSRFETQTKICLSMSNHHPEHWQPSWSVRTALVALIAFMPTNPNGALGSLDFKKEERRALAVKSQEAAPRFGSPERQKLIDEVMATMDKYNLKNPAMKRILQEIKEMQSSPSDDFMSLPLEWQFGIAGPRDSEFEGGIYHGRIQLPAEYPFKPPSFMLLTPNSRFETQTKICLSMSNHHPEHWQPSWSVRTALVALIAFMPTNPNGALGSLDFKKEERRALAVKSQEAAPRFGSPERQKLIDEV

Nearest PDB structures (foldseek):
  9en5-assembly1_A  TM=6.596E-01  e=5.708E-12  Saccharomyces cerevisiae S288C
  9eyh-assembly1_B  TM=6.671E-01  e=9.197E-11  Saccharomyces cerevisiae
  6xod-assembly1_A  TM=6.338E-01  e=3.848E-07  Arabidopsis thaliana
  3k9o-assembly1_A  TM=6.678E-01  e=2.090E-06  Homo sapiens
  1fzy-assembly2_B  TM=6.387E-01  e=4.315E-06  Saccharomyces cerevisiae

Solvent-accessible surface area (backbone atoms only — not comparable to full-atom values): 17099 Å² total; per-residue (Å²): 119,52,54,31,54,86,64,49,47,91,44,63,36,57,56,53,51,51,51,51,51,52,50,46,70,77,55,70,50,60,52,36,45,72,42,66,38,28,26,42,33,39,34,28,31,39,79,96,45,52,36,39,49,11,43,38,27,28,40,38,43,46,47,89,58,23,58,77,43,40,30,40,36,27,35,62,29,76,68,60,42,49,40,55,79,30,68,45,76,40,64,66,10,56,76,28,56,88,64,45,54,62,87,60,47,72,66,57,47,51,54,49,50,39,68,48,60,81,52,80,46,87,80,44,75,49,45,38,90,63,54,63,69,56,29,40,53,45,12,60,53,20,64,74,49,47,39,57,68,59,59,83,70,39,22,58,57,31,63,71,100,118,50,54,34,54,88,66,50,45,89,45,62,35,56,57,52,51,51,50,51,52,51,48,46,68,76,54,72,47,60,51,36,44,72,42,65,38,28,28,40,34,38,36,29,32,39,76,96,46,52,37,39,50,10,42,37,26,28,40,37,41,46,46,86,57,22,57,77,42,41,30,41,36,28,35,61,28,77,67,59,41,48,38,53,80,31,68,46,77,40,66,66,10,56,77,28,55,87,64,44,54,63,86,62,46,71,68,57,47,51,55,51,50,41,68,46,59,81,49,82,46,86,79,43,74,51,45,39,89,63,54,63,70,56,30,40,53,46,12,60,52,21,66,73,50,60,42,57,68,57,58,82,70,41,24,58,57,39,70,72,100

InterPro domains:
  IPR000608 Ubiquitin-conjugating (UBC), catalytic core domain [PF00179] (17-122)
  IPR000608 Ubiquitin-conjugating (UBC), catalytic core domain [PS50127] (12-161)
  IPR016135 Ubiquitin-conjugating enzyme/RWD-like [G3DSA:3.10.110.10] (1-159)
  IPR016135 Ubiquitin-conjugating enzyme/RWD-like [SSF54495] (13-130)
  IPR050113 Ubiquitin-conjugating enzyme E2-like [PTHR24067] (12-122)

Secondary structure (DSSP, 8-state):
---THHHHS--HHHHHHHHHHHHHHHS--SSEEEEEEEEEEEEEPPTTSTTTT-EEEEEEE--TTTTSS--EEEE-S--SSB-TTSB---TTSTT-GGG--TT--HHHHHHHHHHHTTS--TT-TTB----HHHHHHHHHHHTT-----SSHHHHHHHHT-/---THHHHS--HHHHHHHHHHHHHHHS--SSEEEEEEEEEEEEEPPTTSTTTT-EEEEEEE--TTTTSS--EEEE-S--SSB-TTSB---TTSTT-GGG--TT--HHHHHHHHHHHTTS--TT-TTB----HHHHHHHHHHHTT-----SSHHHHHHHHT-